Protein AF-A0A4Y9SAF6-F1 (afdb_monomer)

Structure (mmCIF, N/CA/C/O backbone):
data_AF-A0A4Y9SAF6-F1
#
_entry.id   AF-A0A4Y9SAF6-F1
#
loop_
_atom_site.group_PDB
_atom_site.id
_atom_site.type_symbol
_atom_site.label_atom_id
_atom_site.label_alt_id
_atom_site.label_comp_id
_atom_site.label_asym_id
_atom_site.label_entity_id
_atom_site.label_seq_id
_atom_site.pdbx_PDB_ins_code
_atom_site.Cartn_x
_atom_site.Cartn_y
_atom_site.Cartn_z
_atom_site.occupancy
_atom_site.B_iso_or_equiv
_atom_site.auth_seq_id
_atom_site.auth_comp_id
_atom_site.auth_asym_id
_atom_site.auth_atom_id
_atom_site.pdbx_PDB_model_num
ATOM 1 N N . MET A 1 1 ? -34.721 -32.374 12.245 1.00 67.88 1 MET A N 1
ATOM 2 C CA . MET A 1 1 ? -33.688 -31.561 12.934 1.00 67.88 1 MET A CA 1
ATOM 3 C C . MET A 1 1 ? -34.067 -30.090 12.809 1.00 67.88 1 MET A C 1
ATOM 5 O O . MET A 1 1 ? -34.395 -29.660 11.715 1.00 67.88 1 MET A O 1
ATOM 9 N N . ASN A 1 2 ? -34.136 -29.346 13.915 1.00 90.31 2 ASN A N 1
ATOM 10 C CA . ASN A 1 2 ? -34.759 -28.018 13.947 1.00 90.31 2 ASN A CA 1
ATOM 11 C C . ASN A 1 2 ? -33.762 -26.928 13.490 1.00 90.31 2 ASN A C 1
ATOM 13 O O . ASN A 1 2 ? -32.748 -26.706 14.154 1.00 90.31 2 ASN A O 1
ATOM 17 N N . LEU A 1 3 ? -34.036 -26.261 12.363 1.00 91.69 3 LEU A N 1
ATOM 18 C CA . LEU A 1 3 ? -33.138 -25.283 11.719 1.00 91.69 3 LEU A CA 1
ATOM 19 C C . LEU A 1 3 ? -32.739 -24.116 12.645 1.00 91.69 3 LEU A C 1
ATOM 21 O O . LEU A 1 3 ? -31.638 -23.579 12.527 1.00 91.69 3 LEU A O 1
ATOM 25 N N . SER A 1 4 ? -33.589 -23.766 13.615 1.00 91.88 4 SER A N 1
ATOM 26 C CA . SER A 1 4 ? -33.296 -22.746 14.633 1.00 91.88 4 SER A CA 1
ATOM 27 C C . SER A 1 4 ? -32.132 -23.142 15.561 1.00 91.88 4 SER A C 1
ATOM 29 O O . SER A 1 4 ? -31.236 -22.333 15.821 1.00 91.88 4 SER A O 1
ATOM 31 N N . LYS A 1 5 ? -32.077 -24.415 15.987 1.00 89.00 5 LYS A N 1
ATOM 32 C CA . LYS A 1 5 ? -30.983 -24.952 16.820 1.00 89.00 5 LYS A CA 1
ATOM 33 C C . LYS A 1 5 ? -29.654 -24.990 16.061 1.00 89.00 5 LYS A C 1
ATOM 35 O O . LYS A 1 5 ? -28.614 -24.681 16.630 1.00 89.00 5 LYS A O 1
ATOM 40 N N . ALA A 1 6 ? -29.685 -25.319 14.768 1.00 88.31 6 ALA A N 1
ATOM 41 C CA . ALA A 1 6 ? -28.483 -25.321 13.932 1.00 88.31 6 ALA A CA 1
ATOM 42 C C . ALA A 1 6 ? -27.895 -23.905 13.770 1.00 88.31 6 ALA A C 1
ATOM 44 O O . ALA A 1 6 ? -26.687 -23.720 13.904 1.00 88.31 6 ALA A O 1
ATOM 45 N N . ARG A 1 7 ? -28.747 -22.888 13.563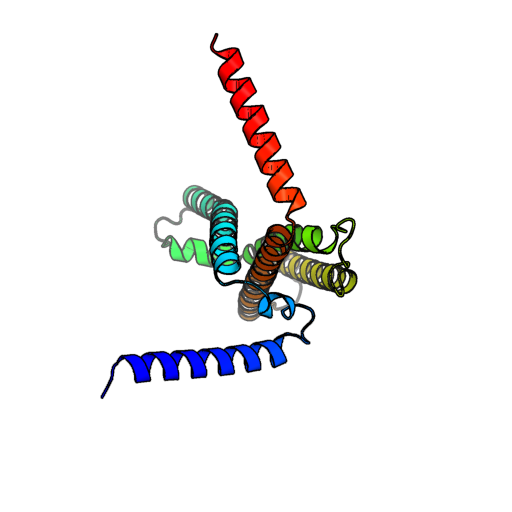 1.00 92.19 7 ARG A N 1
ATOM 46 C CA . ARG A 1 7 ? -28.315 -21.482 13.450 1.00 92.19 7 ARG A CA 1
ATOM 47 C C . ARG A 1 7 ? -27.714 -20.940 14.746 1.00 92.19 7 ARG A C 1
ATOM 49 O O . ARG A 1 7 ? -26.696 -20.257 14.701 1.00 92.19 7 ARG A O 1
ATOM 56 N N . THR A 1 8 ? -28.310 -21.255 15.894 1.00 91.69 8 THR A N 1
ATOM 57 C CA . THR A 1 8 ? -27.790 -20.820 17.204 1.00 91.69 8 THR A CA 1
ATOM 58 C C . THR A 1 8 ? -26.464 -21.494 17.552 1.00 91.69 8 THR A C 1
ATOM 60 O O . THR A 1 8 ? -25.549 -20.809 18.008 1.00 91.69 8 THR A O 1
ATOM 63 N N . LEU A 1 9 ? -26.311 -22.791 17.264 1.00 90.12 9 LEU A N 1
ATOM 64 C CA . LEU A 1 9 ? -25.037 -23.500 17.447 1.00 90.12 9 LEU A CA 1
ATOM 65 C C . LEU A 1 9 ? -23.933 -22.955 16.533 1.00 90.12 9 LEU A C 1
ATOM 67 O O . LEU A 1 9 ? -22.819 -22.712 16.996 1.00 90.12 9 LEU A O 1
ATOM 71 N N . MET A 1 10 ? -24.248 -22.694 15.261 1.00 90.44 10 MET A N 1
ATOM 72 C CA . MET A 1 10 ? -23.296 -22.098 14.321 1.00 90.44 10 MET A CA 1
ATOM 73 C C . MET A 1 10 ? -22.884 -20.685 14.760 1.00 90.44 10 MET A C 1
ATOM 75 O O . MET A 1 10 ? -21.699 -20.359 14.756 1.00 90.44 10 MET A O 1
ATOM 79 N N . ALA A 1 11 ? -23.835 -19.864 15.216 1.00 89.81 11 ALA A N 1
ATOM 80 C CA . ALA A 1 11 ? -23.549 -18.523 15.722 1.00 89.81 11 ALA A CA 1
ATOM 81 C C . ALA A 1 11 ? -22.670 -18.542 16.984 1.00 89.81 11 ALA A C 1
ATOM 83 O O . ALA A 1 11 ? -21.774 -17.711 17.119 1.00 89.81 11 ALA A O 1
ATOM 84 N N . TYR A 1 12 ? -22.893 -19.492 17.896 1.00 91.56 12 TYR A N 1
ATOM 85 C CA . TYR A 1 12 ? -22.067 -19.643 19.094 1.00 91.56 12 TYR A CA 1
ATOM 86 C C . TYR A 1 12 ? -20.634 -20.078 18.755 1.00 91.56 12 TYR A C 1
ATOM 88 O O . TYR A 1 12 ? -19.679 -19.482 19.255 1.00 91.56 12 TYR A O 1
ATOM 96 N N . GLY A 1 13 ? -20.473 -21.059 17.859 1.00 90.19 13 GLY A N 1
ATOM 97 C CA . GLY A 1 13 ? -19.156 -21.501 17.389 1.00 90.19 13 GLY A CA 1
ATOM 98 C C . GLY A 1 13 ? -18.365 -20.371 16.727 1.00 90.19 13 GLY A C 1
ATOM 99 O O . GLY A 1 13 ? -17.204 -20.151 17.067 1.00 90.19 13 GLY A O 1
ATOM 100 N N . LEU A 1 14 ? -19.019 -19.594 15.857 1.00 89.56 14 LEU A N 1
ATOM 101 C CA . LEU A 1 14 ? -18.414 -18.427 15.209 1.00 89.56 14 LEU A CA 1
ATOM 102 C C . LEU A 1 14 ? -17.963 -17.364 16.218 1.00 89.56 14 LEU A C 1
ATOM 104 O O . LEU A 1 14 ? -16.866 -16.827 16.079 1.00 89.56 14 LEU A O 1
ATOM 108 N N . ARG A 1 15 ? -18.765 -17.088 17.255 1.00 88.75 15 ARG A N 1
ATOM 109 C CA . ARG A 1 15 ? -18.385 -16.142 18.320 1.00 88.75 15 ARG A CA 1
ATOM 110 C C . ARG A 1 15 ? -17.161 -16.621 19.092 1.00 88.75 15 ARG A C 1
ATOM 112 O O . ARG A 1 15 ? -16.217 -15.860 19.247 1.00 88.75 15 ARG A O 1
ATOM 119 N N . LYS A 1 16 ? -17.128 -17.896 19.487 1.00 90.44 16 LYS A N 1
ATOM 120 C CA . LYS A 1 16 ? -15.992 -18.462 20.227 1.00 90.44 16 LYS A CA 1
ATOM 121 C C . LYS A 1 16 ? -14.694 -18.425 19.414 1.00 90.44 16 LYS A C 1
ATOM 123 O O . LYS A 1 16 ? -13.647 -18.091 19.959 1.00 90.44 16 LYS A O 1
ATOM 128 N N . ILE A 1 17 ? -14.759 -18.733 18.115 1.00 87.56 17 ILE A N 1
ATOM 129 C CA . ILE A 1 17 ? -13.604 -18.620 17.207 1.00 87.56 17 ILE A CA 1
ATOM 130 C C . ILE A 1 17 ? -13.145 -17.161 17.109 1.00 87.56 17 ILE A C 1
ATOM 132 O O . ILE A 1 17 ? -11.948 -16.894 17.200 1.00 87.56 17 ILE A O 1
ATOM 136 N N . ALA A 1 18 ? -14.083 -16.220 16.972 1.00 85.19 18 ALA A N 1
ATOM 137 C CA . ALA A 1 18 ? -13.765 -14.799 16.928 1.00 85.19 18 ALA A CA 1
ATOM 138 C C . ALA A 1 18 ? -13.087 -14.326 18.223 1.00 85.19 18 ALA A C 1
ATOM 140 O O . ALA A 1 18 ? -12.089 -13.618 18.151 1.00 85.19 18 ALA A O 1
ATOM 141 N N . ASP A 1 19 ? -13.556 -14.753 19.394 1.00 87.62 19 ASP A N 1
ATOM 142 C CA . ASP A 1 19 ? -12.969 -14.355 20.678 1.00 87.62 19 ASP A CA 1
ATOM 143 C C . ASP A 1 19 ? -11.542 -14.895 20.861 1.00 87.62 19 ASP A C 1
ATOM 145 O O . ASP A 1 19 ? -10.655 -14.160 21.300 1.00 87.62 19 ASP A O 1
ATOM 149 N N . VAL A 1 20 ? -11.282 -16.143 20.451 1.00 89.00 20 VAL A N 1
ATOM 150 C CA . VAL A 1 20 ? -9.924 -16.719 20.449 1.00 89.00 20 VAL A CA 1
ATOM 151 C C . VAL A 1 20 ? -9.015 -15.962 19.482 1.00 89.00 20 VAL A C 1
ATOM 153 O O . VAL A 1 20 ? -7.899 -15.593 19.843 1.00 89.00 20 VAL A O 1
ATOM 156 N N . PHE A 1 21 ? -9.498 -15.677 18.272 1.00 86.31 21 PHE A N 1
ATOM 157 C CA . PHE A 1 21 ? -8.748 -14.897 17.292 1.00 86.31 21 PHE A CA 1
ATOM 158 C C . PHE A 1 21 ? -8.415 -13.498 17.826 1.00 86.31 21 PHE A C 1
ATOM 160 O O . PHE A 1 21 ? -7.268 -13.064 17.746 1.00 86.31 21 PHE A O 1
ATOM 167 N N . ARG A 1 22 ? -9.378 -12.817 18.459 1.00 85.50 22 ARG A N 1
ATOM 168 C CA . ARG A 1 22 ? -9.157 -11.515 19.104 1.00 85.50 22 ARG A CA 1
ATOM 169 C C . ARG A 1 22 ? -8.102 -11.590 20.204 1.00 85.50 22 ARG A C 1
ATOM 171 O O . ARG A 1 22 ? -7.262 -10.700 20.275 1.00 85.50 22 ARG A O 1
ATOM 178 N N . ALA A 1 23 ? -8.115 -12.634 21.031 1.00 87.19 23 ALA A N 1
ATOM 179 C CA . ALA A 1 23 ? -7.126 -12.814 22.094 1.00 87.19 23 ALA A CA 1
ATOM 180 C C . ALA A 1 23 ? -5.698 -12.996 21.546 1.00 87.19 23 ALA A C 1
ATOM 182 O O . ALA A 1 23 ? -4.756 -12.453 22.117 1.00 87.19 23 ALA A O 1
ATOM 183 N N . ILE A 1 24 ? -5.545 -13.706 20.423 1.00 86.56 24 ILE A N 1
ATOM 184 C CA . ILE A 1 24 ? -4.246 -13.930 19.765 1.00 86.56 24 ILE A CA 1
ATOM 185 C C . ILE A 1 24 ? -3.755 -12.670 19.041 1.00 86.56 24 ILE A C 1
ATOM 187 O O . ILE A 1 24 ? -2.561 -12.382 19.043 1.00 86.56 24 ILE A O 1
ATOM 191 N N . VAL A 1 25 ? -4.662 -11.915 18.416 1.00 83.12 25 VAL A N 1
ATOM 192 C CA . VAL A 1 25 ? -4.306 -10.767 17.569 1.00 83.12 25 VAL A CA 1
ATOM 193 C C . VAL A 1 25 ? -4.094 -9.484 18.375 1.00 83.12 25 VAL A C 1
ATOM 195 O O . VAL A 1 25 ? -3.226 -8.693 18.015 1.00 83.12 25 VAL A O 1
ATOM 198 N N . ARG A 1 26 ? -4.816 -9.286 19.487 1.00 80.56 26 ARG A N 1
ATOM 199 C CA . ARG A 1 26 ? -4.678 -8.113 20.374 1.00 80.56 26 ARG A CA 1
ATOM 200 C C . ARG A 1 26 ? -3.249 -7.748 20.800 1.00 80.56 26 ARG A C 1
ATOM 202 O O . ARG A 1 26 ? -2.964 -6.553 20.803 1.00 80.56 26 ARG A O 1
ATOM 209 N N . PRO A 1 27 ? -2.351 -8.686 21.156 1.00 81.50 27 PRO A N 1
ATOM 210 C CA . PRO A 1 27 ? -0.983 -8.331 21.537 1.00 81.50 27 PRO A CA 1
ATOM 211 C C . PRO A 1 27 ? -0.119 -7.845 20.364 1.00 81.50 27 PRO A C 1
ATOM 213 O O . PRO A 1 27 ? 0.959 -7.303 20.599 1.00 81.50 27 PRO A O 1
ATOM 216 N N . LEU A 1 28 ? -0.546 -8.027 19.109 1.00 76.69 28 LEU A N 1
ATOM 217 C CA . LEU A 1 28 ? 0.236 -7.594 17.955 1.00 76.69 28 LEU A CA 1
ATOM 218 C C . LEU A 1 28 ? 0.077 -6.080 17.754 1.00 76.69 28 LEU A C 1
ATOM 220 O O . LEU A 1 28 ? -1.030 -5.628 17.465 1.00 76.69 28 LEU A O 1
ATOM 224 N N . PRO A 1 29 ? 1.156 -5.279 17.809 1.00 67.19 29 PRO A N 1
ATOM 225 C CA . PRO A 1 29 ? 1.056 -3.817 17.758 1.00 67.19 29 PRO A CA 1
ATOM 226 C C . PRO A 1 29 ? 0.449 -3.297 16.444 1.00 67.19 29 PRO A C 1
ATOM 228 O O . PRO A 1 29 ? -0.244 -2.287 16.442 1.00 67.19 29 PRO A O 1
ATOM 231 N N . LEU A 1 30 ? 0.660 -4.018 15.339 1.00 68.81 30 LEU A N 1
ATOM 232 C CA . LEU A 1 30 ? 0.176 -3.656 14.001 1.00 68.81 30 LEU A CA 1
ATOM 233 C C . LEU A 1 30 ? -1.279 -4.059 13.731 1.00 68.81 30 LEU A C 1
ATOM 235 O O . LEU A 1 30 ? -1.958 -3.430 12.923 1.00 68.81 30 LEU A O 1
ATOM 239 N N . ILE A 1 31 ? -1.736 -5.152 14.345 1.00 79.69 31 ILE A N 1
ATOM 240 C CA . ILE A 1 31 ? -2.971 -5.846 13.946 1.00 79.69 31 ILE A CA 1
ATOM 241 C C . ILE A 1 31 ? -3.980 -5.915 15.095 1.00 79.69 31 ILE A C 1
ATOM 243 O O . ILE A 1 31 ? -5.159 -6.167 14.867 1.00 79.69 31 ILE A O 1
ATOM 247 N N . GLY A 1 32 ? -3.553 -5.634 16.327 1.00 76.00 32 GLY A N 1
ATOM 248 C CA . GLY A 1 32 ? -4.374 -5.736 17.528 1.00 76.00 32 GLY A CA 1
ATOM 249 C C . GLY A 1 32 ? -5.629 -4.878 17.471 1.00 76.00 32 GLY A C 1
ATOM 250 O O . GLY A 1 32 ? -6.696 -5.349 17.843 1.00 76.00 32 GLY A O 1
ATOM 251 N N . GLY A 1 33 ? -5.543 -3.677 16.892 1.00 75.19 33 GLY A N 1
ATOM 252 C CA . GLY A 1 33 ? -6.709 -2.813 16.691 1.00 75.19 33 GLY A CA 1
ATOM 253 C C . GLY A 1 33 ? -7.729 -3.350 15.678 1.00 75.19 33 GLY A C 1
ATOM 254 O O . GLY A 1 33 ? -8.903 -2.993 15.757 1.00 75.19 33 GLY A O 1
ATOM 255 N N . LEU A 1 34 ? -7.335 -4.240 14.753 1.00 81.94 34 LEU A N 1
ATOM 256 C CA . LEU A 1 34 ? -8.272 -4.835 13.788 1.00 81.94 34 LEU A CA 1
ATOM 257 C C . LEU A 1 34 ? -9.274 -5.772 14.469 1.00 81.94 34 LEU A C 1
ATOM 259 O O . LEU A 1 34 ? -10.399 -5.905 13.998 1.00 81.94 34 LEU A O 1
ATOM 263 N N . ALA A 1 35 ? -8.892 -6.393 15.586 1.00 82.88 35 ALA A N 1
ATOM 264 C CA . ALA A 1 35 ? -9.763 -7.267 16.371 1.00 82.88 35 ALA A CA 1
ATOM 265 C C . ALA A 1 35 ? -11.010 -6.537 16.912 1.00 82.88 35 ALA A C 1
ATOM 267 O O . ALA A 1 35 ? -12.066 -7.158 17.091 1.00 82.88 35 ALA A O 1
ATOM 268 N N . ASP A 1 36 ? -10.884 -5.230 17.150 1.00 82.06 36 ASP A N 1
ATOM 269 C CA . ASP A 1 36 ? -11.932 -4.378 17.712 1.00 82.06 36 ASP A CA 1
ATOM 270 C C . ASP A 1 36 ? -12.776 -3.674 16.627 1.00 82.06 36 ASP A C 1
ATOM 272 O O . ASP A 1 36 ? -13.766 -3.017 16.944 1.00 82.06 36 ASP A O 1
ATOM 276 N N . CYS A 1 37 ? -12.433 -3.836 15.343 1.00 85.00 37 CYS A N 1
ATOM 277 C CA . CYS A 1 37 ? -13.151 -3.216 14.229 1.00 85.00 37 CYS A CA 1
ATOM 278 C C . CYS A 1 37 ? -14.464 -3.948 13.899 1.00 85.00 37 CYS A C 1
ATOM 280 O O . CYS A 1 37 ? -14.574 -5.176 13.980 1.00 85.00 37 CYS A O 1
ATOM 282 N N . SER A 1 38 ? -15.482 -3.190 13.484 1.00 88.69 38 SER A N 1
ATOM 283 C CA . SER A 1 38 ? -16.742 -3.744 12.988 1.00 88.69 38 SER A CA 1
ATOM 284 C C . SER A 1 38 ? -16.599 -4.206 11.538 1.00 88.69 38 SER A C 1
ATOM 286 O O . SER A 1 38 ? -15.885 -3.601 10.741 1.00 88.69 38 SER A O 1
ATOM 288 N N . GLY A 1 39 ? -17.370 -5.219 11.129 1.00 89.00 39 GLY A N 1
ATOM 289 C CA . GLY A 1 39 ? -17.452 -5.620 9.718 1.00 89.00 39 GLY A CA 1
ATOM 290 C C . GLY A 1 39 ? -17.862 -4.468 8.786 1.00 89.00 39 GLY A C 1
ATOM 291 O O . GLY A 1 39 ? -17.437 -4.428 7.634 1.00 89.00 39 GLY A O 1
ATOM 292 N N . LYS A 1 40 ? -18.627 -3.487 9.290 1.00 89.56 40 LYS A N 1
ATOM 293 C CA . LYS A 1 40 ? -18.964 -2.268 8.534 1.00 89.56 40 LYS A CA 1
ATOM 294 C C . LYS A 1 40 ? -17.726 -1.414 8.240 1.00 89.56 40 LYS A C 1
ATOM 296 O O . LYS A 1 40 ? -17.591 -0.940 7.112 1.00 89.56 40 LYS A O 1
ATOM 301 N N . ASP A 1 41 ? -16.815 -1.290 9.206 1.00 88.06 41 ASP A N 1
ATOM 302 C CA . ASP A 1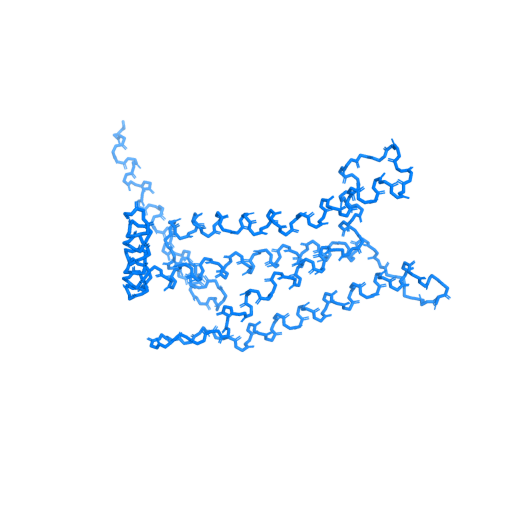 41 ? -15.561 -0.544 9.050 1.00 88.06 41 ASP A CA 1
ATOM 303 C C . ASP A 1 41 ? -14.684 -1.209 7.985 1.00 88.06 41 ASP A C 1
ATOM 305 O O . ASP A 1 41 ? -14.163 -0.531 7.103 1.00 88.06 41 ASP A O 1
ATOM 309 N N . HIS A 1 42 ? -14.608 -2.545 7.988 1.00 91.38 42 HIS A N 1
ATOM 310 C CA . HIS A 1 42 ? -13.876 -3.306 6.972 1.00 91.38 42 HIS A CA 1
ATOM 311 C C . HIS A 1 42 ? -14.443 -3.124 5.563 1.00 91.38 42 HIS A C 1
ATOM 313 O O . HIS A 1 42 ? -13.674 -2.947 4.622 1.00 91.38 42 HIS A O 1
ATOM 319 N N . VAL A 1 43 ? -15.769 -3.153 5.394 1.00 94.19 43 VAL A N 1
ATOM 320 C CA . VAL A 1 43 ? -16.398 -2.961 4.075 1.00 94.19 43 VAL A CA 1
ATOM 321 C C . VAL A 1 43 ? -16.157 -1.545 3.560 1.00 94.19 43 VAL A C 1
ATOM 323 O O . VAL A 1 43 ? -15.850 -1.362 2.383 1.00 94.19 43 VAL A O 1
ATOM 326 N N . GLN A 1 44 ? -16.279 -0.535 4.422 1.00 90.88 44 GLN A N 1
ATOM 327 C CA . GLN A 1 44 ? -16.024 0.847 4.027 1.00 90.88 44 GLN A CA 1
ATOM 328 C C . GLN A 1 44 ? -14.543 1.076 3.705 1.00 90.88 44 GLN A C 1
ATOM 330 O O . GLN A 1 44 ? -14.231 1.689 2.684 1.00 90.88 44 GLN A O 1
ATOM 335 N N . ALA A 1 45 ? -13.643 0.533 4.525 1.00 91.44 45 ALA A N 1
ATOM 336 C CA . ALA A 1 45 ? -12.208 0.571 4.279 1.00 91.44 45 ALA A CA 1
ATOM 337 C C . ALA A 1 45 ? -11.835 -0.141 2.977 1.00 91.44 45 ALA A C 1
ATOM 339 O O . ALA A 1 45 ? -11.021 0.375 2.223 1.00 91.44 45 ALA A O 1
ATOM 340 N N . LEU A 1 46 ? -12.460 -1.282 2.671 1.00 94.19 46 LEU A N 1
ATOM 341 C CA . LEU A 1 46 ? -12.220 -2.012 1.429 1.00 94.19 46 LEU A CA 1
ATOM 342 C C . LEU A 1 46 ? -12.642 -1.200 0.200 1.00 94.19 46 LEU A C 1
ATOM 344 O O . LEU A 1 46 ? -11.914 -1.186 -0.787 1.00 94.19 46 LEU A O 1
ATOM 348 N N . LYS A 1 47 ? -13.777 -0.491 0.261 1.00 94.75 47 LYS A N 1
ATOM 349 C CA . LYS A 1 47 ? -14.211 0.405 -0.824 1.00 94.75 47 LYS A CA 1
ATOM 350 C C . LYS A 1 47 ? -13.194 1.519 -1.057 1.00 94.75 47 LYS A C 1
ATOM 352 O O . LYS A 1 47 ? -12.756 1.712 -2.185 1.00 94.75 47 LYS A O 1
ATOM 357 N N . GLU A 1 48 ? -12.798 2.223 0.002 1.00 92.69 48 GLU A N 1
ATOM 358 C CA . GLU A 1 48 ? -11.811 3.305 -0.093 1.00 92.69 48 GLU A CA 1
ATOM 359 C C . GLU A 1 48 ? -10.453 2.797 -0.582 1.00 92.69 48 GLU A C 1
ATOM 361 O O . GLU A 1 48 ? -9.851 3.386 -1.475 1.00 92.69 48 GLU A O 1
ATOM 366 N N . PHE A 1 49 ? -10.004 1.662 -0.050 1.00 92.56 49 PHE A N 1
ATOM 367 C CA . PHE A 1 49 ? -8.779 0.999 -0.470 1.00 92.56 49 PHE A CA 1
ATOM 368 C C . PHE A 1 49 ? -8.823 0.611 -1.950 1.00 92.56 49 PHE A C 1
ATOM 370 O O . PHE A 1 49 ? -7.851 0.83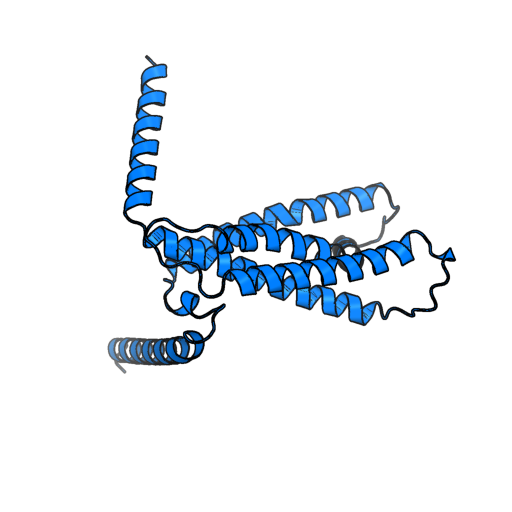8 -2.662 1.00 92.56 49 PHE A O 1
ATOM 377 N N . PHE A 1 50 ? -9.948 0.077 -2.432 1.00 94.12 50 PHE A N 1
ATOM 378 C CA . PHE A 1 50 ? -10.112 -0.291 -3.835 1.00 94.12 50 PHE A CA 1
ATOM 379 C C . PHE A 1 50 ? -10.096 0.932 -4.753 1.00 94.12 50 PHE A C 1
ATOM 381 O O . PHE A 1 50 ? -9.414 0.902 -5.772 1.00 94.12 50 PHE A O 1
ATOM 388 N N . PHE A 1 51 ? -10.776 2.023 -4.389 1.00 92.69 51 PHE A N 1
ATOM 389 C CA . PHE A 1 51 ? -10.708 3.271 -5.156 1.00 92.69 51 PHE A CA 1
ATOM 390 C C . PHE A 1 51 ? -9.295 3.854 -5.175 1.00 92.69 51 PHE A C 1
ATOM 392 O O . PHE A 1 51 ? -8.816 4.249 -6.236 1.00 92.69 51 PHE A O 1
ATOM 399 N N . ALA A 1 52 ? -8.609 3.858 -4.030 1.00 88.94 52 ALA A N 1
ATOM 400 C CA . ALA A 1 52 ? -7.222 4.298 -3.947 1.00 88.94 52 ALA A CA 1
ATOM 401 C C . ALA A 1 52 ? -6.311 3.428 -4.823 1.00 88.94 52 ALA A C 1
ATOM 403 O O . ALA A 1 52 ? -5.508 3.961 -5.580 1.00 88.94 52 ALA A O 1
ATOM 404 N N . LEU A 1 53 ? -6.470 2.103 -4.773 1.00 90.31 53 LEU A N 1
ATOM 405 C CA . LEU A 1 53 ? -5.703 1.167 -5.589 1.00 90.31 53 LEU A CA 1
ATOM 406 C C . LEU A 1 53 ? -5.989 1.355 -7.081 1.00 90.31 53 LEU A C 1
ATOM 408 O O . LEU A 1 53 ? -5.047 1.444 -7.861 1.00 90.31 53 LEU A O 1
ATOM 412 N N . ALA A 1 54 ? -7.258 1.470 -7.477 1.00 90.50 54 ALA A N 1
ATOM 413 C CA . ALA A 1 54 ? -7.653 1.715 -8.860 1.00 90.50 54 ALA A CA 1
ATOM 414 C C . ALA A 1 54 ? -7.031 3.017 -9.383 1.00 90.50 54 ALA A C 1
ATOM 416 O O . ALA A 1 54 ? -6.385 3.014 -10.432 1.00 90.50 54 ALA A O 1
ATOM 417 N N . PHE A 1 55 ? -7.132 4.101 -8.606 1.00 89.81 55 PHE A N 1
ATOM 418 C CA . PHE A 1 55 ? -6.525 5.380 -8.956 1.00 89.81 55 PHE A CA 1
ATOM 419 C C . PHE A 1 55 ? -5.003 5.271 -9.071 1.00 89.81 55 PHE A C 1
ATOM 421 O O . PHE A 1 55 ? -4.447 5.683 -10.086 1.00 89.81 55 PHE A O 1
ATOM 428 N N . SER A 1 56 ? -4.335 4.633 -8.105 1.00 86.19 56 SER A N 1
ATOM 429 C CA . SER A 1 56 ? -2.897 4.365 -8.178 1.00 86.19 56 SER A CA 1
ATOM 430 C C . SER A 1 56 ? -2.535 3.563 -9.432 1.00 86.19 56 SER A C 1
ATOM 432 O O . SER A 1 56 ? -1.609 3.936 -10.140 1.00 86.19 56 SER A O 1
ATOM 434 N N . THR A 1 57 ? -3.289 2.523 -9.797 1.00 88.12 57 THR A N 1
ATOM 435 C CA . THR A 1 57 ? -2.995 1.742 -11.013 1.00 88.12 57 THR A CA 1
ATOM 436 C C . THR A 1 57 ? -3.184 2.521 -12.314 1.00 88.12 57 THR A C 1
ATOM 438 O O . THR A 1 57 ? -2.695 2.081 -13.348 1.00 88.12 57 THR A O 1
ATOM 441 N N . THR A 1 58 ? -3.819 3.696 -12.298 1.00 89.44 58 THR A N 1
ATOM 442 C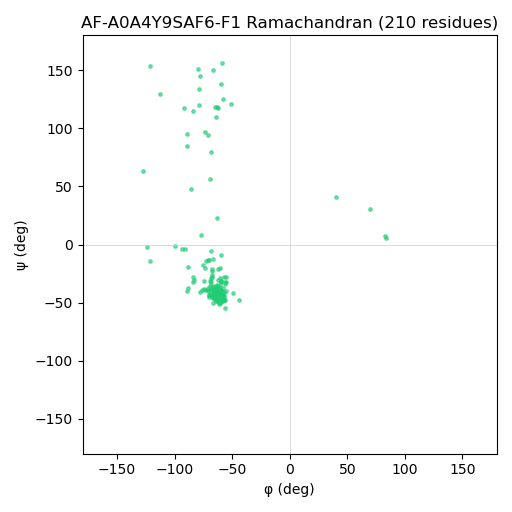 CA . THR A 1 58 ? -3.950 4.551 -13.492 1.00 89.44 58 THR A CA 1
ATOM 443 C C . THR A 1 58 ? -2.594 4.871 -14.104 1.00 89.44 58 THR A C 1
ATOM 445 O O . THR A 1 58 ? -2.452 4.819 -15.322 1.00 89.44 58 THR A O 1
ATOM 448 N N . THR A 1 59 ? -1.569 5.133 -13.289 1.00 83.94 59 THR A N 1
ATOM 449 C CA . THR A 1 59 ? -0.230 5.407 -13.826 1.00 83.94 59 THR A CA 1
ATOM 450 C C . THR A 1 59 ? 0.395 4.166 -14.472 1.00 83.94 59 THR A C 1
ATOM 452 O O . THR A 1 59 ? 1.056 4.318 -15.493 1.00 83.94 59 THR A O 1
ATOM 455 N N . PHE A 1 60 ? 0.098 2.943 -14.001 1.00 83.69 60 PHE A N 1
ATOM 456 C CA . PHE A 1 60 ? 0.464 1.706 -14.716 1.00 83.69 60 PHE A CA 1
ATOM 457 C C . PHE A 1 60 ? -0.197 1.640 -16.093 1.00 83.69 60 PHE A C 1
ATOM 459 O O . PHE A 1 60 ? 0.472 1.359 -17.086 1.00 83.69 60 PHE A O 1
ATOM 466 N N . TRP A 1 61 ? -1.503 1.909 -16.158 1.00 87.44 61 TRP A N 1
ATOM 467 C CA . TRP A 1 61 ? -2.248 1.892 -17.416 1.00 87.44 61 TRP A CA 1
ATOM 468 C C . TRP A 1 61 ? -1.692 2.911 -18.410 1.00 87.44 61 TRP A C 1
ATOM 470 O O . TRP A 1 61 ? -1.476 2.577 -19.572 1.00 87.44 61 TRP A O 1
ATOM 480 N N . VAL A 1 62 ? -1.377 4.120 -17.941 1.00 87.69 62 VAL A N 1
ATOM 481 C CA . VAL A 1 62 ? -0.749 5.164 -18.760 1.00 87.69 62 VAL A CA 1
ATOM 482 C C . VAL A 1 62 ? 0.624 4.716 -19.264 1.00 87.69 62 VAL A C 1
ATOM 484 O O . VAL A 1 62 ? 0.888 4.839 -20.457 1.00 87.69 62 VAL A O 1
ATOM 487 N N . THR A 1 63 ? 1.474 4.134 -18.412 1.00 83.75 63 THR A N 1
ATOM 488 C CA . THR A 1 63 ? 2.779 3.601 -18.836 1.00 83.75 63 THR A CA 1
ATOM 489 C C . THR A 1 63 ? 2.629 2.511 -19.894 1.00 83.75 63 THR A C 1
ATOM 491 O O . THR A 1 63 ? 3.354 2.528 -20.885 1.00 83.75 63 THR A O 1
ATOM 494 N N . VAL A 1 64 ? 1.681 1.584 -19.728 1.00 85.00 64 VAL A N 1
ATOM 495 C CA . VAL A 1 64 ? 1.411 0.526 -20.718 1.00 85.00 64 VAL A CA 1
ATOM 496 C C . VAL A 1 64 ? 0.978 1.126 -22.056 1.00 85.00 64 VAL A C 1
ATOM 498 O O . VAL A 1 64 ? 1.512 0.732 -23.091 1.00 85.00 64 VAL A O 1
ATOM 501 N N . VAL A 1 65 ? 0.079 2.117 -22.047 1.00 86.62 65 VAL A N 1
ATOM 502 C CA . VAL A 1 65 ? -0.351 2.819 -23.267 1.00 86.62 65 VAL A CA 1
ATOM 503 C C . VAL A 1 65 ? 0.829 3.530 -23.932 1.00 86.62 65 VAL A C 1
ATOM 505 O O . VAL A 1 65 ? 1.053 3.343 -25.125 1.00 86.62 65 VAL A O 1
ATOM 508 N N . ILE A 1 66 ? 1.639 4.274 -23.174 1.00 85.75 66 ILE A N 1
ATOM 509 C CA . ILE A 1 66 ? 2.831 4.956 -23.701 1.00 85.75 66 ILE A CA 1
ATOM 510 C C . ILE A 1 66 ? 3.803 3.945 -24.319 1.00 85.75 66 ILE A C 1
ATOM 512 O O . ILE A 1 66 ? 4.255 4.136 -25.444 1.00 85.75 66 ILE A O 1
ATOM 516 N N . MET A 1 67 ? 4.093 2.844 -23.624 1.00 81.00 67 MET A N 1
ATOM 517 C CA . MET A 1 67 ? 4.985 1.794 -24.125 1.00 81.00 67 MET A CA 1
ATOM 518 C C . MET A 1 67 ? 4.434 1.114 -25.379 1.00 81.00 67 MET A C 1
ATOM 520 O O . MET A 1 67 ? 5.217 0.770 -26.258 1.00 81.00 67 MET A O 1
ATOM 524 N N . SER A 1 68 ? 3.113 0.948 -25.484 1.00 82.69 68 SER A N 1
ATOM 525 C CA . SER A 1 68 ? 2.476 0.373 -26.675 1.00 82.69 68 SER A CA 1
ATOM 526 C C . SER A 1 68 ? 2.581 1.269 -27.913 1.00 82.69 68 SER A C 1
ATOM 528 O O . SER A 1 68 ? 2.570 0.756 -29.027 1.00 82.69 68 SER A O 1
ATOM 530 N N . VAL A 1 69 ? 2.700 2.589 -27.723 1.00 85.12 69 VAL A N 1
ATOM 531 C CA . VAL A 1 69 ? 2.861 3.567 -28.811 1.00 85.12 69 VAL A CA 1
ATOM 532 C C . VAL A 1 69 ? 4.335 3.778 -29.160 1.00 85.12 69 VAL A C 1
ATOM 534 O O . VAL A 1 69 ? 4.672 3.916 -30.331 1.00 85.12 69 VAL A O 1
ATOM 537 N N . LEU A 1 70 ? 5.217 3.830 -28.156 1.00 84.06 70 LEU A N 1
ATOM 538 C CA . LEU A 1 70 ? 6.637 4.151 -28.345 1.00 84.06 70 LEU A CA 1
ATOM 539 C C . LEU A 1 70 ? 7.497 2.951 -28.742 1.00 84.06 70 LEU A C 1
ATOM 541 O O . LEU A 1 70 ? 8.542 3.131 -29.363 1.00 84.06 70 LEU A O 1
ATOM 545 N N . ILE A 1 71 ? 7.107 1.743 -28.342 1.00 78.88 71 ILE A N 1
ATOM 546 C CA . ILE A 1 71 ? 7.828 0.519 -28.673 1.00 78.88 71 ILE A CA 1
ATOM 547 C C . ILE A 1 71 ? 6.931 -0.290 -29.599 1.00 78.88 71 ILE A C 1
ATOM 549 O O . ILE A 1 71 ? 5.773 -0.525 -29.268 1.00 78.88 71 ILE A O 1
ATOM 553 N N . ASP A 1 72 ? 7.485 -0.738 -30.727 1.00 67.94 72 ASP A N 1
ATOM 554 C CA . ASP A 1 72 ? 6.810 -1.506 -31.783 1.00 67.94 72 ASP A CA 1
ATOM 555 C C . ASP A 1 72 ? 6.438 -2.936 -31.318 1.00 67.94 72 ASP A C 1
ATOM 557 O O . ASP A 1 72 ? 6.825 -3.967 -31.870 1.00 67.94 72 ASP A O 1
ATOM 561 N N . TYR A 1 73 ? 5.682 -3.025 -30.227 1.00 65.56 73 TYR A N 1
ATOM 562 C CA . TYR A 1 73 ? 5.175 -4.245 -29.619 1.00 65.56 73 TYR A CA 1
ATOM 563 C C . TYR A 1 73 ? 3.863 -4.678 -30.281 1.00 65.56 73 TYR A C 1
ATOM 565 O O . TYR A 1 73 ? 2.911 -5.052 -29.599 1.00 65.56 73 TYR A O 1
ATOM 573 N N . GLN A 1 74 ? 3.805 -4.710 -31.614 1.00 62.38 74 GLN A N 1
ATOM 574 C CA . GLN A 1 74 ? 2.589 -5.102 -32.344 1.00 62.38 74 GLN A CA 1
ATOM 575 C C . GLN A 1 74 ? 2.085 -6.528 -32.027 1.00 62.38 74 GLN A C 1
ATOM 577 O O . GLN A 1 74 ? 0.994 -6.903 -32.447 1.00 62.38 74 GLN A O 1
ATOM 582 N N . LYS A 1 75 ? 2.857 -7.340 -31.286 1.00 76.00 75 LYS A N 1
ATOM 583 C CA . LYS A 1 75 ? 2.509 -8.724 -30.919 1.00 76.00 75 LYS A CA 1
ATOM 584 C C . LYS A 1 75 ? 2.509 -9.031 -29.418 1.00 76.00 75 LYS A C 1
ATOM 586 O O . LYS A 1 75 ? 2.225 -10.171 -29.061 1.00 76.00 75 LYS A O 1
ATOM 591 N N . ALA A 1 76 ? 2.858 -8.090 -28.538 1.00 80.69 76 ALA A N 1
ATOM 592 C CA . ALA A 1 76 ? 2.841 -8.385 -27.102 1.00 80.69 76 ALA A CA 1
ATOM 593 C C . ALA A 1 76 ? 1.408 -8.310 -26.570 1.00 80.69 76 ALA A C 1
ATOM 595 O O . ALA A 1 76 ? 0.687 -7.356 -26.862 1.00 80.69 76 ALA A O 1
ATOM 596 N N . SER A 1 77 ? 0.996 -9.298 -25.772 1.00 88.12 77 SER A N 1
ATOM 597 C CA . SER A 1 77 ? -0.293 -9.206 -25.094 1.00 88.12 77 SER A CA 1
ATOM 598 C C . SER A 1 77 ? -0.254 -8.073 -24.063 1.00 88.12 77 SER A C 1
ATOM 600 O O . SER A 1 77 ? 0.791 -7.771 -23.483 1.00 88.12 77 SER A O 1
ATOM 602 N N . LEU A 1 78 ? -1.400 -7.445 -23.798 1.00 83.75 78 LEU A N 1
ATOM 603 C CA . LEU A 1 78 ? -1.513 -6.396 -22.778 1.00 83.75 78 LEU A CA 1
ATOM 604 C C . LEU A 1 78 ? -1.044 -6.903 -21.398 1.00 83.75 78 LEU A C 1
ATOM 606 O O . LEU A 1 78 ? -0.408 -6.169 -20.643 1.00 83.75 78 LEU A O 1
ATOM 610 N N . LEU A 1 79 ? -1.280 -8.184 -21.102 1.00 84.75 79 LEU A N 1
ATOM 611 C CA . LEU A 1 79 ? -0.809 -8.842 -19.884 1.00 84.75 79 LEU A CA 1
ATOM 612 C C . LEU A 1 79 ? 0.727 -8.896 -19.837 1.00 84.75 79 LEU A C 1
ATOM 614 O O . LEU A 1 79 ? 1.310 -8.560 -18.807 1.00 84.75 79 LEU A O 1
ATOM 618 N N . ASP A 1 80 ? 1.390 -9.229 -20.947 1.00 85.31 80 ASP A N 1
ATOM 619 C CA . ASP A 1 80 ? 2.858 -9.225 -21.023 1.00 85.31 80 ASP A CA 1
ATOM 620 C C . ASP A 1 80 ? 3.437 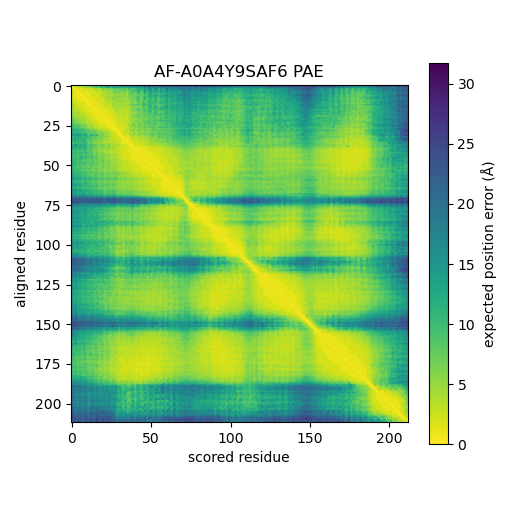-7.828 -20.805 1.00 85.31 80 ASP A C 1
ATOM 622 O O . ASP A 1 80 ? 4.478 -7.686 -20.163 1.00 85.31 80 ASP A O 1
ATOM 626 N N . MET A 1 81 ? 2.764 -6.790 -21.312 1.00 83.94 81 MET A N 1
ATOM 627 C CA . MET A 1 81 ? 3.164 -5.404 -21.069 1.00 83.94 81 MET A CA 1
ATOM 628 C C . MET A 1 81 ? 3.059 -5.066 -19.582 1.00 83.94 81 MET A C 1
ATOM 630 O O . MET A 1 81 ? 4.043 -4.612 -19.008 1.00 83.94 81 MET A O 1
ATOM 634 N N . ILE A 1 82 ? 1.933 -5.378 -18.929 1.00 83.31 82 ILE A N 1
ATOM 635 C CA . ILE A 1 82 ? 1.771 -5.186 -17.477 1.00 83.31 82 ILE A CA 1
ATOM 636 C C . ILE A 1 82 ? 2.856 -5.944 -16.704 1.00 83.31 82 ILE A C 1
ATOM 638 O O . ILE A 1 82 ? 3.504 -5.375 -15.827 1.00 83.31 82 ILE A O 1
ATOM 642 N N . LEU A 1 83 ? 3.096 -7.217 -17.028 1.00 84.19 83 LEU A N 1
ATOM 643 C CA . LEU A 1 83 ? 4.106 -8.024 -16.344 1.00 84.19 83 LEU A CA 1
ATOM 644 C C . LEU A 1 83 ? 5.522 -7.482 -16.541 1.00 84.19 83 LEU A C 1
ATOM 646 O O . LEU A 1 83 ? 6.319 -7.521 -15.599 1.00 84.19 83 LEU A O 1
ATOM 650 N N . LYS A 1 84 ? 5.846 -6.960 -17.728 1.00 83.62 84 LYS A N 1
ATOM 651 C CA . LYS A 1 84 ? 7.129 -6.293 -17.990 1.00 83.62 84 LYS A CA 1
ATOM 652 C C . LYS A 1 84 ? 7.269 -5.021 -17.170 1.00 83.62 84 LYS A C 1
ATOM 654 O O . LYS A 1 84 ? 8.285 -4.844 -16.507 1.00 83.62 84 LYS A O 1
ATOM 659 N N . THR A 1 85 ? 6.239 -4.189 -17.150 1.00 83.75 85 THR A N 1
ATOM 660 C CA . THR A 1 85 ? 6.176 -2.958 -16.358 1.00 83.75 85 THR A CA 1
ATOM 661 C C . THR A 1 85 ? 6.375 -3.247 -14.864 1.00 83.75 85 THR A C 1
ATOM 663 O O . THR A 1 85 ? 7.208 -2.631 -14.201 1.00 83.75 85 THR A O 1
ATOM 666 N N . VAL A 1 86 ? 5.724 -4.289 -14.344 1.00 83.69 86 VAL A N 1
ATOM 667 C CA . VAL A 1 86 ? 5.931 -4.771 -12.970 1.00 83.69 86 VAL A CA 1
ATOM 668 C C . VAL A 1 86 ? 7.355 -5.296 -12.748 1.00 83.69 86 VAL A C 1
ATOM 670 O O . VAL A 1 86 ? 7.969 -5.000 -11.722 1.00 83.69 86 VAL A O 1
ATOM 673 N N . SER A 1 87 ? 7.904 -6.038 -13.714 1.00 82.25 87 SER A N 1
ATOM 674 C CA . SER A 1 87 ? 9.270 -6.581 -13.651 1.00 82.25 87 SER A CA 1
ATOM 675 C C . SER A 1 87 ? 10.354 -5.501 -13.715 1.00 82.25 87 SER A C 1
ATOM 677 O O . SER A 1 87 ? 11.457 -5.734 -13.229 1.00 82.25 87 SER A O 1
ATOM 679 N N . ASN A 1 88 ? 10.041 -4.313 -14.238 1.00 84.25 88 ASN A N 1
ATOM 680 C CA . ASN A 1 88 ? 10.945 -3.160 -14.293 1.00 84.25 88 ASN A CA 1
ATOM 681 C C . ASN A 1 88 ? 11.082 -2.419 -12.948 1.00 84.25 88 ASN A C 1
ATOM 683 O O . ASN A 1 88 ? 11.681 -1.346 -12.890 1.00 84.25 88 ASN A O 1
ATOM 687 N N . GLY A 1 89 ? 10.533 -2.971 -11.862 1.00 84.62 89 GLY A N 1
ATOM 688 C CA . GLY A 1 89 ? 10.657 -2.405 -10.519 1.00 84.62 89 GLY A CA 1
ATOM 689 C C . GLY A 1 89 ? 9.646 -1.304 -10.208 1.00 84.62 89 GLY A C 1
ATOM 690 O O . GLY A 1 89 ? 9.689 -0.740 -9.118 1.00 84.62 89 GLY A O 1
ATOM 691 N N . GLU A 1 90 ? 8.693 -1.024 -11.100 1.00 88.00 90 GLU A N 1
ATOM 692 C CA . GLU A 1 90 ? 7.639 -0.032 -10.847 1.00 88.00 90 GLU A CA 1
ATOM 693 C C . GLU A 1 90 ? 6.804 -0.402 -9.616 1.00 88.00 90 GLU A C 1
ATOM 695 O O . GLU A 1 90 ? 6.428 0.465 -8.829 1.00 88.00 90 GLU A O 1
ATOM 700 N N . LEU A 1 91 ? 6.624 -1.703 -9.365 1.00 89.56 91 LEU A N 1
ATOM 701 C CA . LEU A 1 91 ? 5.944 -2.214 -8.175 1.00 89.56 91 LEU A CA 1
ATOM 702 C C . LEU A 1 91 ? 6.586 -1.722 -6.861 1.00 89.56 91 LEU A C 1
ATOM 704 O O . LEU A 1 91 ? 5.878 -1.501 -5.879 1.00 89.56 91 LEU A O 1
ATOM 708 N N . LEU A 1 92 ? 7.906 -1.499 -6.838 1.00 90.38 92 LEU A N 1
ATOM 709 C CA . LEU A 1 92 ? 8.621 -0.971 -5.670 1.00 90.38 92 LEU A CA 1
ATOM 710 C C . LEU A 1 92 ? 8.270 0.498 -5.423 1.00 90.38 92 LEU A C 1
ATOM 712 O O . LEU A 1 92 ? 7.954 0.861 -4.292 1.00 90.38 92 LEU A O 1
ATOM 716 N N . ILE A 1 93 ? 8.247 1.323 -6.475 1.00 88.50 93 ILE A N 1
ATOM 717 C CA . ILE A 1 93 ? 7.833 2.733 -6.374 1.00 88.50 93 ILE A CA 1
ATOM 718 C C . ILE A 1 93 ? 6.402 2.818 -5.845 1.00 88.50 93 ILE A C 1
ATOM 720 O O . ILE A 1 93 ? 6.109 3.585 -4.926 1.00 88.50 93 ILE A O 1
ATOM 724 N N . PHE A 1 94 ? 5.515 1.980 -6.380 1.00 88.12 94 PHE A N 1
ATOM 725 C CA . PHE A 1 94 ? 4.137 1.905 -5.913 1.00 88.12 94 PHE A CA 1
ATOM 726 C C . PHE A 1 94 ? 4.036 1.535 -4.445 1.00 88.12 94 PHE A C 1
ATOM 728 O O . PHE A 1 94 ? 3.301 2.176 -3.694 1.00 88.12 94 PHE A O 1
ATOM 735 N N . SER A 1 95 ? 4.808 0.542 -4.022 1.00 91.50 95 SER A N 1
ATOM 736 C CA . SER A 1 95 ? 4.845 0.117 -2.629 1.00 91.50 95 SER A CA 1
ATOM 737 C C . SER A 1 95 ? 5.226 1.272 -1.693 1.00 91.50 95 SER A C 1
ATOM 739 O O . SER A 1 95 ? 4.594 1.456 -0.655 1.00 91.50 95 SER A O 1
ATOM 741 N N . VAL A 1 96 ? 6.193 2.109 -2.090 1.00 91.19 96 VAL A N 1
ATOM 742 C CA . VAL A 1 96 ? 6.585 3.313 -1.336 1.00 91.19 96 VAL A CA 1
ATOM 743 C C . VAL A 1 96 ? 5.490 4.382 -1.351 1.00 91.19 96 VAL A C 1
ATOM 745 O O . VAL A 1 96 ? 5.237 5.007 -0.324 1.00 91.19 96 VAL A O 1
ATOM 748 N N . SER A 1 97 ? 4.779 4.567 -2.466 1.00 89.94 97 SER A N 1
ATOM 749 C CA . SER A 1 97 ? 3.674 5.539 -2.538 1.00 89.94 97 SER A CA 1
ATOM 750 C C . SER A 1 97 ? 2.549 5.241 -1.535 1.00 89.94 97 SER A C 1
ATOM 752 O O . SER A 1 97 ? 1.949 6.160 -0.975 1.00 89.94 97 SER A O 1
ATOM 754 N N . PHE A 1 98 ? 2.317 3.960 -1.223 1.00 89.25 98 PHE A N 1
ATOM 755 C CA . PHE A 1 98 ? 1.357 3.544 -0.200 1.00 89.25 98 PHE A CA 1
ATOM 756 C C . PHE A 1 98 ? 1.838 3.799 1.233 1.00 89.25 98 PHE A C 1
ATOM 758 O O . PHE A 1 98 ? 1.000 3.896 2.131 1.00 89.25 98 PHE A O 1
ATOM 765 N N . ALA A 1 99 ? 3.146 3.963 1.459 1.00 87.50 99 ALA A N 1
ATOM 766 C CA . ALA A 1 99 ? 3.707 4.260 2.775 1.00 87.50 99 ALA A CA 1
ATOM 767 C C . ALA A 1 99 ? 3.342 5.669 3.268 1.00 87.50 99 ALA A C 1
ATOM 769 O O . ALA A 1 99 ? 3.124 5.852 4.463 1.00 87.50 99 ALA A O 1
ATOM 770 N N . GLY A 1 100 ? 3.222 6.654 2.370 1.00 86.88 100 GLY A N 1
ATOM 771 C CA . GLY A 1 100 ? 2.954 8.053 2.732 1.00 86.88 100 GLY A CA 1
ATOM 772 C C . GLY A 1 100 ? 1.676 8.238 3.564 1.00 86.88 100 GLY A C 1
ATOM 773 O O . GLY A 1 100 ? 1.738 8.752 4.681 1.00 86.88 100 GLY A O 1
ATOM 774 N N . PRO A 1 101 ? 0.512 7.763 3.092 1.00 84.31 101 PRO A N 1
ATOM 775 C CA . PRO A 1 101 ? -0.717 7.809 3.877 1.00 84.31 101 PRO A CA 1
ATOM 776 C C . PRO A 1 101 ? -0.657 7.046 5.211 1.00 84.31 101 PRO A C 1
ATOM 778 O O . PRO A 1 101 ? -1.322 7.444 6.165 1.00 84.31 101 PRO A O 1
ATOM 781 N N . ILE A 1 102 ? 0.125 5.961 5.296 1.00 85.44 102 ILE A N 1
ATOM 782 C CA . ILE A 1 102 ? 0.322 5.200 6.544 1.00 85.44 102 ILE A CA 1
ATOM 783 C C . ILE A 1 102 ? 1.148 6.033 7.529 1.00 85.44 102 ILE A C 1
ATOM 785 O O . ILE A 1 102 ? 0.798 6.125 8.702 1.00 85.44 102 ILE A O 1
ATOM 789 N N . LEU A 1 103 ? 2.202 6.689 7.041 1.00 86.75 103 LEU A N 1
ATOM 790 C CA . LEU A 1 103 ? 3.038 7.586 7.829 1.00 86.75 103 LEU A CA 1
ATOM 791 C C . LEU A 1 103 ? 2.217 8.751 8.392 1.00 86.75 103 LEU A C 1
ATOM 793 O O . LEU A 1 103 ? 2.279 9.020 9.589 1.00 86.75 103 LEU A O 1
ATOM 797 N N . LEU A 1 104 ? 1.387 9.386 7.559 1.00 85.62 104 LEU A N 1
ATOM 798 C CA . LEU A 1 104 ? 0.477 10.444 8.008 1.00 85.62 104 LEU A CA 1
ATOM 799 C C . LEU A 1 104 ? -0.496 9.939 9.078 1.00 85.62 104 LEU A C 1
ATOM 801 O O . LEU A 1 104 ? -0.701 10.615 10.082 1.00 85.62 104 LEU A O 1
ATOM 805 N N . ALA A 1 105 ? -1.057 8.740 8.900 1.00 81.12 105 ALA A N 1
ATOM 806 C CA . ALA A 1 105 ? -1.938 8.133 9.893 1.00 81.12 105 ALA A CA 1
ATOM 807 C C . ALA A 1 105 ? -1.231 7.891 11.236 1.00 81.12 105 ALA A C 1
ATOM 809 O O . ALA A 1 105 ? -1.841 8.089 12.284 1.00 81.12 105 ALA A O 1
ATOM 810 N N . ALA A 1 106 ? 0.036 7.470 11.199 1.00 81.94 106 ALA A N 1
ATOM 811 C CA . ALA A 1 106 ? 0.837 7.195 12.388 1.00 81.94 106 ALA A CA 1
ATOM 812 C C . ALA A 1 106 ? 1.302 8.472 13.109 1.00 81.94 106 ALA A C 1
ATOM 814 O O . ALA A 1 106 ? 1.456 8.450 14.326 1.00 81.94 106 ALA A O 1
ATOM 815 N N . M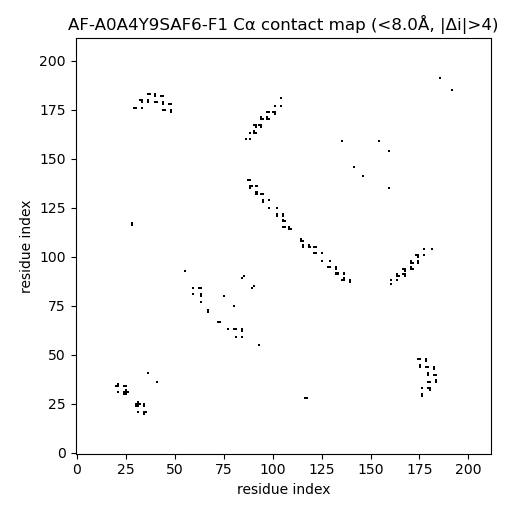ET A 1 107 ? 1.531 9.568 12.376 1.00 83.88 107 MET A N 1
ATOM 816 C CA . MET A 1 107 ? 2.033 10.837 12.924 1.00 83.88 107 MET A CA 1
ATOM 817 C C . MET A 1 107 ? 0.940 11.786 13.426 1.00 83.88 107 MET A C 1
ATOM 819 O O . MET A 1 107 ? 1.236 12.717 14.171 1.00 83.88 107 MET A O 1
ATOM 823 N N . GLN A 1 108 ? -0.307 11.611 12.992 1.00 82.31 108 GLN A N 1
ATOM 824 C CA . GLN A 1 108 ? -1.400 12.484 13.409 1.00 82.31 108 GLN A CA 1
ATOM 825 C C . GLN A 1 108 ? -1.806 12.204 14.861 1.00 82.31 108 GLN A C 1
ATOM 827 O O . GLN A 1 108 ? -2.635 11.333 15.134 1.00 82.31 108 GLN A O 1
ATOM 832 N N . ASP A 1 109 ? -1.266 13.002 15.785 1.00 67.56 109 ASP A N 1
ATOM 833 C CA . ASP A 1 109 ? -1.739 13.056 17.167 1.00 67.56 109 ASP A CA 1
ATOM 834 C C . ASP A 1 109 ? -3.170 13.601 17.209 1.00 67.56 109 ASP A C 1
ATOM 836 O O . ASP A 1 109 ? -3.461 14.733 16.810 1.00 67.56 109 ASP A O 1
ATOM 840 N N . ARG A 1 110 ? -4.099 12.780 17.703 1.00 66.94 110 ARG A N 1
ATOM 841 C CA . ARG A 1 110 ? -5.499 13.178 17.864 1.00 66.94 110 ARG A CA 1
ATOM 842 C C . ARG A 1 110 ? -5.700 13.744 19.262 1.00 66.94 110 ARG A C 1
ATOM 844 O O . ARG A 1 110 ? -5.552 13.032 20.253 1.00 66.94 110 ARG A O 1
ATOM 851 N N . LYS A 1 111 ? -6.078 15.024 19.337 1.00 64.94 111 LYS A N 1
ATOM 852 C CA . LYS A 1 111 ? -6.407 15.701 20.601 1.00 64.94 111 LYS A CA 1
ATOM 853 C C . LYS A 1 111 ? -7.420 14.865 21.395 1.00 64.94 111 LYS A C 1
ATOM 855 O O . LYS A 1 111 ? -8.511 14.590 20.906 1.00 64.94 111 LYS A O 1
ATOM 860 N N . GLY A 1 112 ? -7.048 14.462 22.610 1.00 65.06 112 GLY A N 1
ATOM 861 C CA . GLY A 1 112 ? -7.923 13.718 23.523 1.00 65.06 112 GLY A CA 1
ATOM 862 C C . GLY A 1 112 ? -8.007 12.203 23.297 1.00 65.06 112 GLY A C 1
ATOM 863 O O . GLY A 1 112 ? -8.822 11.556 23.949 1.00 65.06 112 GLY A O 1
ATOM 864 N N . LYS A 1 113 ? -7.190 11.615 22.413 1.00 67.12 113 LYS A N 1
ATOM 865 C CA . LYS A 1 113 ? -7.088 10.154 22.237 1.00 67.12 113 LYS A CA 1
ATOM 866 C C . LYS A 1 113 ? -5.653 9.691 22.483 1.00 67.12 113 LYS A C 1
ATOM 868 O O . LYS A 1 113 ? -4.712 10.462 22.321 1.00 67.12 113 LYS A O 1
ATOM 873 N N . SER A 1 114 ? -5.488 8.434 22.897 1.00 63.25 114 SER A N 1
ATOM 874 C CA . SER A 1 114 ? -4.158 7.845 23.066 1.00 63.25 114 SER A CA 1
ATOM 875 C C . SER A 1 114 ? -3.406 7.861 21.728 1.00 63.25 114 SER A C 1
ATOM 877 O O . SER A 1 114 ? -4.023 7.538 20.705 1.00 63.25 114 SER A O 1
ATOM 879 N N . PRO A 1 115 ? -2.106 8.202 21.717 1.00 68.00 115 PRO A N 1
ATOM 880 C CA . PRO A 1 115 ? -1.297 8.159 20.505 1.00 68.00 115 PRO A CA 1
ATOM 881 C C . PRO A 1 115 ? -1.281 6.745 19.919 1.00 68.00 115 PRO A C 1
ATOM 883 O O . PRO A 1 115 ? -1.504 5.756 20.626 1.00 68.00 115 PRO A O 1
ATOM 886 N N . PHE A 1 116 ? -1.013 6.646 18.617 1.00 68.00 116 PHE A N 1
ATOM 887 C CA . PHE A 1 116 ? -0.923 5.356 17.943 1.00 68.00 116 PHE A CA 1
ATOM 888 C C . PHE A 1 116 ? 0.164 4.488 18.610 1.00 68.00 116 PHE A C 1
ATOM 890 O O . PHE A 1 116 ? 1.308 4.944 18.748 1.00 68.00 116 PHE A O 1
ATOM 897 N N . PRO A 1 117 ? -0.155 3.260 19.062 1.00 67.06 117 PRO A N 1
ATOM 898 C CA . PRO A 1 117 ? 0.787 2.445 19.818 1.00 67.06 117 PRO A CA 1
ATOM 899 C C . PRO A 1 117 ? 2.019 2.126 18.964 1.00 67.06 117 PRO A C 1
ATOM 901 O O . PRO A 1 117 ? 1.936 1.495 17.913 1.00 67.06 117 PRO A O 1
ATOM 904 N N . GLY A 1 118 ? 3.186 2.595 19.414 1.00 72.38 118 GLY A N 1
ATOM 905 C CA . GLY A 1 118 ? 4.441 2.410 18.688 1.00 72.38 118 GLY A CA 1
ATOM 906 C C . GLY A 1 118 ? 4.542 3.215 17.388 1.00 72.38 118 GLY A C 1
ATOM 907 O O . GLY A 1 118 ? 5.218 2.758 16.469 1.00 72.38 118 GLY A O 1
ATOM 908 N N . ALA A 1 119 ? 3.905 4.389 17.282 1.00 78.44 119 ALA A N 1
ATOM 909 C CA . ALA A 1 119 ? 3.984 5.275 16.110 1.00 78.44 119 ALA A CA 1
ATOM 910 C C . ALA A 1 119 ? 5.413 5.447 15.567 1.00 78.44 119 ALA A C 1
ATOM 912 O O . ALA A 1 119 ? 5.652 5.250 14.377 1.00 78.44 119 ALA A O 1
ATOM 913 N N . ILE A 1 120 ? 6.381 5.715 16.451 1.00 83.25 120 ILE A N 1
ATOM 914 C CA . ILE A 1 120 ? 7.793 5.900 16.082 1.00 83.25 120 ILE A CA 1
ATOM 915 C C . ILE A 1 120 ? 8.391 4.652 15.411 1.00 83.25 120 ILE A C 1
ATOM 917 O O . ILE A 1 120 ? 9.119 4.763 14.428 1.00 83.25 120 ILE A O 1
ATOM 921 N N . TRP A 1 121 ? 8.030 3.456 15.887 1.00 81.00 121 TRP A N 1
ATOM 922 C CA . TRP A 1 121 ? 8.484 2.191 15.311 1.00 81.00 121 TRP A CA 1
ATOM 923 C C . TRP A 1 121 ? 7.872 1.948 13.934 1.00 81.00 121 TRP A C 1
ATOM 925 O O . TRP A 1 121 ? 8.555 1.436 13.052 1.00 81.00 121 TRP A O 1
ATOM 935 N N . HIS A 1 122 ? 6.621 2.362 13.722 1.00 79.06 122 HIS A N 1
ATOM 936 C CA . HIS A 1 122 ? 5.979 2.286 12.411 1.00 79.06 122 HIS A CA 1
ATOM 937 C C . HIS A 1 122 ? 6.631 3.247 11.420 1.00 79.06 122 HIS A C 1
ATOM 939 O O . HIS A 1 122 ? 6.925 2.849 10.297 1.00 79.06 122 HIS A O 1
ATOM 945 N N . VAL A 1 123 ? 6.923 4.480 11.846 1.00 86.44 123 VAL A N 1
ATOM 946 C CA . VAL A 1 123 ? 7.666 5.453 11.033 1.00 86.44 123 VAL A CA 1
ATOM 947 C C . VAL A 1 123 ? 9.033 4.894 10.643 1.00 86.44 123 VAL A C 1
ATOM 949 O O . VAL A 1 123 ? 9.383 4.906 9.465 1.00 86.44 123 VAL A O 1
ATOM 952 N N . TYR A 1 124 ? 9.779 4.348 11.606 1.00 87.88 124 TYR A N 1
ATOM 953 C CA . TYR A 1 124 ? 11.090 3.760 11.345 1.00 87.88 124 TYR A CA 1
ATOM 954 C C . TYR A 1 124 ? 11.007 2.557 10.395 1.00 87.88 124 TYR A C 1
ATOM 956 O O . TYR A 1 124 ? 11.772 2.475 9.437 1.00 87.88 124 TYR A O 1
ATOM 964 N N . ALA A 1 125 ? 10.042 1.657 10.599 1.00 85.75 125 ALA A N 1
ATOM 965 C CA . ALA A 1 125 ? 9.827 0.510 9.720 1.00 85.75 125 ALA A CA 1
ATOM 966 C C . ALA A 1 125 ? 9.481 0.937 8.284 1.00 85.75 125 ALA A C 1
ATOM 968 O O . ALA A 1 125 ? 10.048 0.396 7.336 1.00 85.75 125 ALA A O 1
ATOM 969 N N . LEU A 1 126 ? 8.603 1.933 8.113 1.00 88.00 126 LEU A N 1
ATOM 970 C CA . LEU A 1 126 ? 8.261 2.491 6.800 1.00 88.00 126 LEU A CA 1
ATOM 971 C C . LEU A 1 126 ? 9.458 3.182 6.140 1.00 88.00 126 LEU A C 1
ATOM 973 O O . LEU A 1 126 ? 9.620 3.090 4.925 1.00 88.00 126 LEU A O 1
ATOM 977 N N . TRP A 1 127 ? 10.308 3.845 6.923 1.00 89.56 127 TRP A N 1
ATOM 978 C CA . TRP A 1 127 ? 11.528 4.465 6.416 1.00 89.56 127 TRP A CA 1
ATOM 979 C C . TRP A 1 127 ? 12.529 3.420 5.916 1.00 89.56 127 TRP A C 1
ATOM 981 O O . TRP A 1 127 ? 12.966 3.505 4.770 1.00 89.56 127 TRP A O 1
ATOM 991 N N . VAL A 1 128 ? 12.831 2.389 6.717 1.00 89.94 128 VAL A N 1
ATOM 992 C CA . VAL A 1 128 ? 13.705 1.273 6.302 1.00 89.94 128 VAL A CA 1
ATOM 993 C C . VAL A 1 128 ? 13.153 0.606 5.045 1.00 89.94 128 VAL A C 1
ATOM 995 O O . VAL A 1 128 ? 13.884 0.372 4.086 1.00 89.94 128 VAL A O 1
ATOM 998 N N . PHE A 1 129 ? 11.846 0.355 5.022 1.00 89.81 129 PHE A N 1
ATOM 999 C CA . PHE A 1 129 ? 11.145 -0.186 3.866 1.00 89.81 129 PHE A CA 1
ATOM 1000 C C . PHE A 1 129 ? 11.332 0.674 2.607 1.00 89.81 129 PHE A C 1
ATOM 1002 O O . PHE A 1 129 ? 11.676 0.147 1.547 1.00 89.81 129 PHE A O 1
ATOM 1009 N N . ALA A 1 130 ? 11.157 1.994 2.718 1.00 90.06 130 ALA A N 1
ATOM 1010 C CA . ALA A 1 130 ? 11.321 2.920 1.603 1.00 90.06 130 ALA A CA 1
ATOM 1011 C C . ALA A 1 130 ? 12.771 2.977 1.103 1.00 90.06 130 ALA A C 1
ATOM 1013 O O . ALA A 1 130 ? 12.996 2.984 -0.107 1.00 90.06 130 ALA A O 1
ATOM 1014 N N . VAL A 1 131 ? 13.751 2.953 2.013 1.00 92.88 131 VAL A N 1
ATOM 1015 C CA . VAL A 1 131 ? 15.180 2.907 1.668 1.00 92.88 131 VAL A CA 1
ATOM 1016 C C . VAL A 1 131 ? 15.513 1.622 0.913 1.00 92.88 131 VAL A C 1
ATOM 1018 O O . VAL A 1 131 ? 16.124 1.686 -0.151 1.00 92.88 131 VAL A O 1
ATOM 1021 N N . VAL A 1 132 ? 15.074 0.461 1.408 1.00 91.44 132 VAL A N 1
ATOM 1022 C CA . VAL A 1 132 ? 15.304 -0.830 0.738 1.00 91.44 132 VAL A CA 1
ATOM 1023 C C . VAL A 1 132 ? 14.679 -0.835 -0.658 1.00 91.44 132 VAL A C 1
ATOM 1025 O O . VAL A 1 132 ? 15.346 -1.201 -1.627 1.00 91.44 132 VAL A O 1
ATOM 1028 N N . ALA A 1 133 ? 13.432 -0.376 -0.789 1.00 91.06 133 ALA A N 1
ATOM 1029 C CA . ALA A 1 133 ? 12.757 -0.280 -2.080 1.00 91.06 133 ALA A CA 1
ATOM 1030 C C . ALA A 1 133 ? 13.492 0.663 -3.050 1.00 91.06 133 ALA A C 1
ATOM 1032 O O . ALA A 1 133 ? 13.679 0.311 -4.215 1.00 91.06 133 ALA A O 1
ATOM 1033 N N . ALA A 1 134 ? 13.957 1.822 -2.572 1.00 90.69 134 ALA A N 1
ATOM 1034 C CA . ALA A 1 134 ? 14.700 2.791 -3.373 1.00 90.69 134 ALA A CA 1
ATOM 1035 C C . ALA A 1 134 ? 16.062 2.252 -3.837 1.00 90.69 134 ALA A C 1
ATOM 1037 O O . ALA A 1 134 ? 16.423 2.441 -4.997 1.00 90.69 134 ALA A O 1
ATOM 1038 N N . VAL A 1 135 ? 16.795 1.543 -2.972 1.00 91.06 135 VAL A N 1
ATOM 1039 C CA . VAL A 1 135 ? 18.078 0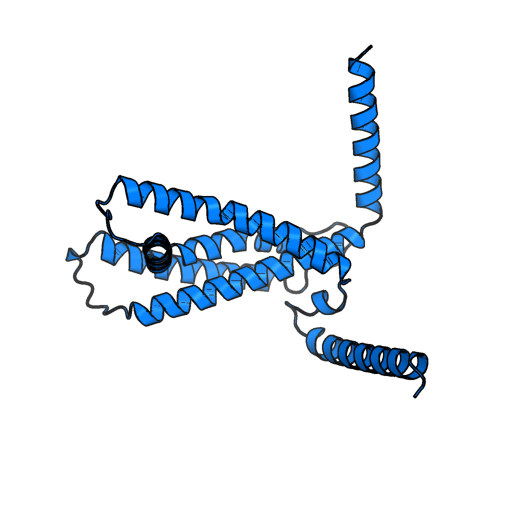.913 -3.329 1.00 91.06 135 VAL A CA 1
ATOM 1040 C C . VAL A 1 135 ? 17.873 -0.153 -4.403 1.00 91.06 135 VAL A C 1
ATOM 1042 O O . VAL A 1 135 ? 18.564 -0.129 -5.420 1.00 91.06 135 VAL A O 1
ATOM 1045 N N . ILE A 1 136 ? 16.902 -1.056 -4.225 1.00 89.50 136 ILE A N 1
ATOM 1046 C CA . ILE A 1 136 ? 16.606 -2.101 -5.218 1.00 89.50 136 ILE A CA 1
ATOM 1047 C C . ILE A 1 136 ? 16.178 -1.468 -6.547 1.00 89.50 136 ILE A C 1
ATOM 1049 O O . ILE A 1 136 ? 16.679 -1.857 -7.602 1.00 89.50 136 ILE A O 1
ATOM 1053 N N . PHE A 1 137 ? 15.295 -0.467 -6.509 1.00 90.19 137 PHE A N 1
ATOM 1054 C CA . PHE A 1 137 ? 14.863 0.251 -7.706 1.00 90.19 137 PHE A CA 1
ATOM 1055 C C . PHE A 1 137 ? 16.032 0.956 -8.413 1.00 90.19 137 PHE A C 1
ATOM 1057 O O . PHE A 1 137 ? 16.166 0.860 -9.632 1.00 90.19 137 PHE A O 1
ATOM 1064 N N . GLY A 1 138 ? 16.914 1.619 -7.660 1.00 89.00 138 GLY A N 1
ATOM 1065 C CA . GLY A 1 138 ? 18.106 2.275 -8.195 1.00 89.00 138 GLY A CA 1
ATOM 1066 C C . GLY A 1 138 ? 19.062 1.292 -8.869 1.00 89.00 138 GLY A C 1
ATOM 1067 O O . GLY A 1 138 ? 19.525 1.555 -9.977 1.00 89.00 138 GLY A O 1
ATOM 1068 N N . LEU A 1 139 ? 19.297 0.129 -8.253 1.00 87.31 139 LEU A N 1
ATOM 1069 C CA . LEU A 1 139 ? 20.112 -0.942 -8.833 1.00 87.31 139 LEU A CA 1
ATOM 1070 C C . LEU A 1 139 ? 19.514 -1.485 -10.139 1.00 87.31 139 LEU A C 1
ATOM 1072 O O . LEU A 1 139 ? 20.241 -1.628 -11.122 1.00 87.31 139 LEU A O 1
ATOM 1076 N N . LEU A 1 140 ? 18.197 -1.723 -10.177 1.00 87.00 140 LEU A N 1
ATOM 1077 C CA . LEU A 1 140 ? 17.495 -2.117 -11.404 1.00 87.00 140 LEU A CA 1
ATOM 1078 C C . LEU A 1 140 ? 17.643 -1.050 -12.495 1.00 87.00 140 LEU A C 1
ATOM 1080 O O . LEU A 1 140 ? 17.915 -1.368 -13.651 1.00 87.00 140 LEU A O 1
ATOM 1084 N N . ARG A 1 141 ? 17.502 0.231 -12.137 1.00 86.94 141 ARG A N 1
ATOM 1085 C CA . ARG A 1 141 ? 17.555 1.326 -13.109 1.00 86.94 141 ARG A CA 1
ATOM 1086 C C . ARG A 1 141 ? 18.960 1.566 -13.657 1.00 86.94 141 ARG A C 1
ATOM 1088 O O . ARG A 1 141 ? 19.096 1.849 -14.847 1.00 86.94 141 ARG A O 1
ATOM 1095 N N . LEU A 1 142 ? 19.988 1.426 -12.820 1.00 85.56 142 LEU A N 1
ATOM 1096 C CA . LEU A 1 142 ? 21.389 1.532 -13.231 1.00 85.56 142 LEU A CA 1
ATOM 1097 C C . LEU A 1 142 ? 21.752 0.473 -14.276 1.00 85.56 142 LEU A C 1
ATOM 1099 O O . LEU A 1 142 ? 22.404 0.812 -15.260 1.00 85.56 142 LEU A O 1
ATOM 1103 N N . GLN A 1 143 ? 21.276 -0.766 -14.116 1.00 81.25 143 GLN A N 1
ATOM 1104 C CA . GLN A 1 143 ? 21.493 -1.819 -15.114 1.00 81.25 143 GLN A CA 1
ATOM 1105 C C . GLN A 1 143 ? 20.839 -1.502 -16.465 1.00 81.25 143 GLN A C 1
ATOM 1107 O O . GLN A 1 143 ? 21.414 -1.809 -17.506 1.00 81.25 143 GLN A O 1
ATOM 1112 N N . THR A 1 144 ? 19.670 -0.858 -16.461 1.00 81.25 144 THR A N 1
ATOM 1113 C CA . THR A 1 144 ? 18.966 -0.495 -17.699 1.00 81.25 144 THR A CA 1
ATOM 1114 C C . THR A 1 144 ? 19.592 0.707 -18.411 1.00 81.25 144 THR A C 1
ATOM 1116 O O . THR A 1 144 ? 19.631 0.729 -19.637 1.00 81.25 144 THR A O 1
ATOM 1119 N N . ILE A 1 145 ? 20.054 1.725 -17.674 1.00 83.12 145 ILE A N 1
ATOM 1120 C CA . ILE A 1 145 ? 20.555 2.984 -18.263 1.00 83.12 145 ILE A CA 1
ATOM 1121 C C . ILE A 1 145 ? 22.049 2.915 -18.599 1.00 83.12 145 ILE A C 1
ATOM 1123 O O . ILE A 1 145 ? 22.475 3.473 -19.607 1.00 83.12 145 ILE A O 1
ATOM 1127 N N . ALA A 1 146 ? 22.851 2.258 -17.762 1.00 81.12 146 ALA A N 1
ATOM 1128 C CA . ALA A 1 146 ? 24.305 2.247 -17.877 1.00 81.12 146 ALA A CA 1
ATOM 1129 C C . ALA A 1 146 ? 24.850 0.807 -17.891 1.00 81.12 146 ALA A C 1
ATOM 1131 O O . ALA A 1 146 ? 25.615 0.425 -17.001 1.00 81.12 146 ALA A O 1
ATOM 1132 N N . PRO A 1 147 ? 24.502 -0.002 -18.914 1.00 75.19 147 PRO A N 1
ATOM 1133 C CA . PRO A 1 147 ? 24.977 -1.383 -19.023 1.00 75.19 147 PRO A CA 1
ATOM 1134 C C . PRO A 1 147 ? 26.510 -1.475 -19.125 1.00 75.19 147 PRO A C 1
ATOM 1136 O O . PRO A 1 147 ? 27.093 -2.507 -18.809 1.00 75.19 147 PRO A O 1
ATOM 1139 N N . SER A 1 148 ? 27.177 -0.385 -19.515 1.00 77.81 148 SER A N 1
ATOM 1140 C CA . SER A 1 148 ? 28.634 -0.273 -19.610 1.00 77.81 148 SER A CA 1
ATOM 1141 C C . SER A 1 148 ? 29.359 -0.190 -18.264 1.00 77.81 148 SER A C 1
ATOM 1143 O O . SER A 1 148 ? 30.572 -0.386 -18.236 1.00 77.81 148 SER A O 1
ATOM 1145 N N . LEU A 1 149 ? 28.660 0.070 -17.149 1.00 75.50 149 LEU A N 1
ATOM 1146 C CA . LEU A 1 149 ? 29.303 0.202 -15.835 1.00 75.50 149 LEU A CA 1
ATOM 1147 C C . LEU A 1 149 ? 29.876 -1.114 -15.288 1.00 75.50 149 LEU A C 1
ATOM 1149 O O . LEU A 1 149 ? 30.539 -1.062 -14.257 1.00 75.50 149 LEU A O 1
ATOM 1153 N N . ASN A 1 150 ? 29.658 -2.261 -15.956 1.00 62.88 150 ASN A N 1
ATOM 1154 C CA . ASN A 1 150 ? 30.272 -3.565 -15.649 1.00 62.88 150 ASN A CA 1
ATOM 1155 C C . ASN A 1 150 ? 30.375 -3.844 -14.139 1.00 62.88 150 ASN A C 1
ATOM 1157 O O . ASN A 1 150 ? 31.372 -4.357 -13.627 1.00 62.88 150 ASN A O 1
ATOM 1161 N N . LEU A 1 151 ? 29.324 -3.480 -13.400 1.00 69.94 151 LEU A N 1
ATOM 1162 C CA . LEU A 1 151 ? 29.204 -3.860 -12.008 1.00 69.94 151 LEU A CA 1
ATOM 1163 C C . LEU A 1 151 ? 29.109 -5.385 -12.029 1.00 69.94 151 LEU A C 1
ATOM 1165 O O . LEU A 1 151 ? 28.098 -5.923 -12.473 1.00 69.94 151 LEU A O 1
ATOM 1169 N N . ASN A 1 152 ? 30.149 -6.081 -11.559 1.00 61.47 152 ASN A N 1
ATOM 1170 C CA . ASN A 1 152 ? 30.218 -7.549 -11.431 1.00 61.47 152 ASN A CA 1
ATOM 1171 C C . ASN A 1 152 ? 29.173 -8.127 -10.447 1.00 61.47 152 ASN A C 1
ATOM 1173 O O . ASN A 1 152 ? 29.337 -9.208 -9.889 1.00 61.47 152 ASN A O 1
ATOM 1177 N N . VAL A 1 153 ? 28.093 -7.395 -10.199 1.00 72.38 153 VAL A N 1
ATOM 1178 C CA . VAL A 1 153 ? 26.955 -7.803 -9.401 1.00 72.38 153 VAL A CA 1
ATOM 1179 C C . VAL A 1 153 ? 25.971 -8.483 -10.347 1.00 72.38 153 VAL A C 1
ATOM 1181 O O . VAL A 1 153 ? 25.151 -7.836 -11.002 1.00 72.38 153 VAL A O 1
ATOM 1184 N N . SER A 1 154 ? 26.046 -9.810 -10.417 1.00 75.25 154 SER A N 1
ATOM 1185 C CA . SER A 1 154 ? 25.025 -10.644 -11.049 1.00 75.25 154 SER A CA 1
ATOM 1186 C C . SER A 1 154 ? 23.747 -10.604 -10.206 1.00 75.25 154 SER A C 1
ATOM 1188 O O . SER A 1 154 ? 23.451 -11.485 -9.400 1.00 75.25 154 SER A O 1
ATOM 1190 N N . LEU A 1 155 ? 22.976 -9.528 -10.357 1.00 77.56 155 LEU A N 1
ATOM 1191 C CA . LEU A 1 155 ? 21.685 -9.407 -9.699 1.00 77.56 155 LEU A CA 1
ATOM 1192 C C . LEU A 1 155 ? 20.754 -10.502 -10.223 1.00 77.56 155 LEU A C 1
ATOM 1194 O O . LEU A 1 155 ? 20.426 -10.563 -11.409 1.00 77.56 155 LEU A O 1
ATOM 1198 N N . ASN A 1 156 ? 20.306 -11.371 -9.322 1.00 87.25 156 ASN A N 1
ATOM 1199 C CA . ASN A 1 156 ? 19.316 -12.382 -9.648 1.00 87.25 156 ASN A CA 1
ATOM 1200 C C . ASN A 1 156 ? 17.956 -11.700 -9.872 1.00 87.25 156 ASN A C 1
ATOM 1202 O O . ASN A 1 156 ? 17.197 -11.458 -8.930 1.00 87.25 156 ASN A O 1
ATOM 1206 N N . MET A 1 157 ? 17.651 -11.392 -11.135 1.00 82.31 157 MET A N 1
ATOM 1207 C CA . MET A 1 157 ? 16.414 -10.720 -11.549 1.00 82.31 157 MET A CA 1
ATOM 1208 C C . MET A 1 157 ? 15.151 -11.452 -11.081 1.00 82.31 157 MET A C 1
ATOM 1210 O O . MET A 1 157 ? 14.142 -10.812 -10.786 1.00 82.31 157 MET A O 1
ATOM 1214 N N . ASN A 1 158 ? 15.193 -12.784 -10.980 1.00 87.38 158 ASN A N 1
ATOM 1215 C CA . ASN A 1 158 ? 14.056 -13.570 -10.501 1.00 87.38 158 ASN A CA 1
ATOM 1216 C C . ASN A 1 158 ? 13.830 -13.350 -9.004 1.00 87.38 158 ASN A C 1
ATOM 1218 O O . ASN A 1 158 ? 12.695 -13.122 -8.587 1.00 87.38 158 ASN A O 1
ATOM 1222 N N . ALA A 1 159 ? 14.906 -13.337 -8.212 1.00 87.44 159 ALA A N 1
ATOM 1223 C CA . ALA A 1 159 ? 14.822 -13.046 -6.785 1.00 87.44 159 ALA A CA 1
ATOM 1224 C C . ALA A 1 159 ? 14.297 -11.625 -6.540 1.00 87.44 159 ALA A C 1
ATOM 1226 O O . ALA A 1 159 ? 13.373 -11.447 -5.753 1.00 87.44 159 ALA A O 1
ATOM 1227 N N . ILE A 1 160 ? 14.821 -10.618 -7.249 1.00 86.69 160 ILE A N 1
ATOM 1228 C CA . ILE A 1 160 ? 14.372 -9.222 -7.100 1.00 86.69 160 ILE A CA 1
ATOM 1229 C C . ILE A 1 160 ? 12.887 -9.075 -7.441 1.00 86.69 160 ILE A C 1
ATOM 1231 O O . ILE A 1 160 ? 12.139 -8.412 -6.717 1.00 86.69 160 ILE A O 1
ATOM 1235 N N . ARG A 1 161 ? 12.436 -9.724 -8.517 1.00 85.31 161 ARG A N 1
ATOM 1236 C CA . ARG A 1 161 ? 11.022 -9.732 -8.903 1.00 85.31 161 ARG A CA 1
ATOM 1237 C C . ARG A 1 161 ? 10.149 -10.356 -7.817 1.00 85.31 161 ARG A C 1
ATOM 1239 O O . ARG A 1 161 ? 9.132 -9.779 -7.444 1.00 85.31 161 ARG A O 1
ATOM 1246 N N . GLN A 1 162 ? 10.571 -11.493 -7.268 1.00 89.75 162 GLN A N 1
ATOM 1247 C CA . GLN A 1 162 ? 9.854 -12.170 -6.190 1.00 89.75 162 GLN A CA 1
ATOM 1248 C C . GLN A 1 162 ? 9.787 -11.309 -4.919 1.00 89.75 162 GLN A C 1
ATOM 1250 O O . GLN A 1 162 ? 8.713 -11.145 -4.341 1.00 89.75 162 GLN A O 1
ATOM 1255 N N . TRP A 1 163 ? 10.901 -10.685 -4.529 1.00 87.56 163 TRP A N 1
ATOM 1256 C CA . TRP A 1 163 ? 10.944 -9.728 -3.422 1.00 87.56 163 TRP A CA 1
ATOM 1257 C C . TRP A 1 163 ? 10.024 -8.533 -3.654 1.00 87.56 163 TRP A C 1
ATOM 1259 O O . TRP A 1 163 ? 9.331 -8.118 -2.730 1.00 87.56 163 TRP A O 1
ATOM 1269 N N . SER A 1 164 ? 9.949 -8.026 -4.885 1.00 89.50 164 SER A N 1
ATOM 1270 C CA . SER A 1 164 ? 9.047 -6.926 -5.237 1.00 89.50 164 SER A CA 1
ATOM 1271 C C . SER A 1 164 ? 7.581 -7.303 -5.002 1.00 89.50 164 SER A C 1
ATOM 1273 O O . SER A 1 164 ? 6.838 -6.499 -4.444 1.00 89.50 164 SER A O 1
ATOM 1275 N N . TYR A 1 165 ? 7.167 -8.534 -5.336 1.00 90.75 165 TYR A N 1
ATOM 1276 C CA . TYR A 1 165 ? 5.812 -9.016 -5.036 1.00 90.75 165 TYR A CA 1
ATOM 1277 C C . TYR A 1 165 ? 5.533 -9.097 -3.533 1.00 90.75 165 TYR A C 1
ATOM 1279 O O . TYR A 1 165 ? 4.458 -8.687 -3.096 1.00 90.75 165 TYR A O 1
ATOM 1287 N N . TYR A 1 166 ? 6.489 -9.579 -2.732 1.00 91.44 166 TYR A N 1
ATOM 1288 C CA . TYR A 1 166 ? 6.328 -9.637 -1.275 1.00 91.44 166 TYR A CA 1
ATOM 1289 C C . TYR A 1 166 ? 6.250 -8.245 -0.644 1.00 91.44 166 TYR A C 1
ATOM 1291 O O . TYR A 1 166 ? 5.367 -7.992 0.172 1.00 91.44 166 TYR A O 1
ATOM 1299 N N . ILE A 1 167 ? 7.134 -7.335 -1.057 1.00 89.88 167 ILE A N 1
ATOM 1300 C CA . ILE A 1 167 ? 7.163 -5.935 -0.612 1.00 89.88 167 ILE A CA 1
ATOM 1301 C C . ILE A 1 167 ? 5.838 -5.246 -0.955 1.00 89.88 167 ILE A C 1
ATOM 1303 O O . ILE A 1 167 ? 5.252 -4.581 -0.102 1.00 89.88 167 ILE A O 1
ATOM 1307 N N . PHE A 1 168 ? 5.328 -5.457 -2.167 1.00 91.12 168 PHE A N 1
ATOM 1308 C CA . PHE A 1 168 ? 4.052 -4.897 -2.598 1.00 91.12 168 PHE A CA 1
ATOM 1309 C C . PHE A 1 168 ? 2.864 -5.481 -1.836 1.00 91.12 168 PHE A C 1
ATOM 1311 O O . PHE A 1 168 ? 2.024 -4.730 -1.344 1.00 91.12 168 PHE A O 1
ATOM 1318 N N . GLY A 1 169 ? 2.806 -6.805 -1.670 1.00 92.19 169 GLY A N 1
ATOM 1319 C CA . GLY A 1 169 ? 1.762 -7.458 -0.877 1.00 92.19 169 GLY A CA 1
ATOM 1320 C C . GLY A 1 169 ? 1.742 -6.963 0.571 1.00 92.19 169 GLY A C 1
ATOM 1321 O O . GLY A 1 169 ? 0.676 -6.662 1.110 1.00 92.19 169 GLY A O 1
ATOM 1322 N N . LEU A 1 170 ? 2.921 -6.796 1.177 1.00 90.00 170 LEU A N 1
ATOM 1323 C CA . LEU A 1 170 ? 3.062 -6.214 2.508 1.00 90.00 170 LEU A CA 1
ATOM 1324 C C . LEU A 1 170 ? 2.588 -4.753 2.543 1.00 90.00 170 LEU A C 1
ATOM 1326 O O . LEU A 1 170 ? 1.854 -4.382 3.455 1.00 90.00 170 LEU A O 1
ATOM 1330 N N . ALA A 1 171 ? 2.947 -3.935 1.551 1.00 90.50 171 ALA A N 1
ATOM 1331 C CA . ALA A 1 171 ? 2.500 -2.544 1.464 1.00 90.50 171 ALA A CA 1
ATOM 1332 C C . ALA A 1 171 ? 0.974 -2.431 1.352 1.00 90.50 171 ALA A C 1
ATOM 1334 O O . ALA A 1 171 ? 0.365 -1.621 2.050 1.00 90.50 171 ALA A O 1
ATOM 1335 N N . LEU A 1 172 ? 0.345 -3.272 0.523 1.00 92.31 172 LEU A N 1
ATOM 1336 C CA . LEU A 1 172 ? -1.112 -3.342 0.400 1.00 92.31 172 LEU A CA 1
ATOM 1337 C C . LEU A 1 172 ? -1.764 -3.736 1.725 1.00 92.31 172 LEU A C 1
ATOM 1339 O O . LEU A 1 172 ? -2.740 -3.107 2.136 1.00 92.31 172 LEU A O 1
ATOM 1343 N N . PHE A 1 173 ? -1.206 -4.734 2.414 1.00 90.62 173 PHE A N 1
ATOM 1344 C CA . PHE A 1 173 ? -1.691 -5.153 3.724 1.00 90.62 173 PHE A CA 1
ATOM 1345 C C . PHE A 1 173 ? -1.597 -4.020 4.753 1.00 90.62 173 PHE A C 1
ATOM 1347 O O . PHE A 1 173 ? -2.599 -3.686 5.379 1.00 90.62 173 PHE A O 1
ATOM 1354 N N . LEU A 1 174 ? -0.433 -3.375 4.881 1.00 88.00 174 LEU A N 1
ATOM 1355 C CA . LEU A 1 174 ? -0.226 -2.259 5.810 1.00 88.00 174 LEU A CA 1
ATOM 1356 C C . LEU A 1 174 ? -1.115 -1.052 5.478 1.00 88.00 174 LEU A C 1
ATOM 1358 O O . LEU A 1 174 ? -1.627 -0.373 6.367 1.00 88.00 174 LEU A O 1
ATOM 1362 N N . ARG A 1 175 ? -1.333 -0.777 4.190 1.00 89.88 175 ARG A N 1
ATOM 1363 C CA . ARG A 1 175 ? -2.238 0.290 3.761 1.00 89.88 175 ARG A CA 1
ATOM 1364 C C . ARG A 1 175 ? -3.678 -0.042 4.127 1.00 89.88 175 ARG A C 1
ATOM 1366 O O . ARG A 1 175 ? -4.382 0.830 4.631 1.00 89.88 175 ARG A O 1
ATOM 1373 N N . TYR A 1 176 ? -4.109 -1.279 3.901 1.00 91.44 176 TYR A N 1
ATOM 1374 C CA . TYR A 1 176 ? -5.439 -1.740 4.279 1.00 91.44 176 TYR A CA 1
ATOM 1375 C C . TYR A 1 176 ? -5.666 -1.628 5.792 1.00 91.44 176 TYR A C 1
ATOM 1377 O O . TYR A 1 176 ? -6.660 -1.031 6.209 1.00 91.44 176 TYR A O 1
ATOM 1385 N N . THR A 1 177 ? -4.737 -2.128 6.616 1.00 87.44 177 THR A N 1
ATOM 1386 C CA . THR A 1 177 ? -4.848 -2.038 8.082 1.00 87.44 177 THR A CA 1
ATOM 1387 C C . THR A 1 177 ? -4.914 -0.586 8.551 1.00 87.44 177 THR A C 1
ATOM 1389 O O . THR A 1 177 ? -5.750 -0.260 9.393 1.00 87.44 177 THR A O 1
ATOM 1392 N N . ALA A 1 178 ? -4.115 0.308 7.959 1.00 86.62 178 ALA A N 1
ATOM 1393 C CA . ALA A 1 178 ? -4.150 1.735 8.268 1.00 86.62 178 ALA A CA 1
ATOM 1394 C C . ALA A 1 178 ? -5.509 2.379 7.944 1.00 86.62 178 ALA A C 1
ATOM 1396 O O . ALA A 1 178 ? -6.035 3.133 8.763 1.00 86.62 178 ALA A O 1
ATOM 1397 N N . VAL A 1 179 ? -6.109 2.070 6.786 1.00 89.75 179 VAL A N 1
ATOM 1398 C CA . VAL A 1 179 ? -7.439 2.592 6.411 1.00 89.75 179 VAL A CA 1
ATOM 1399 C C . VAL A 1 179 ? -8.515 2.065 7.362 1.00 89.75 179 VAL A C 1
ATOM 1401 O O . VAL A 1 179 ? -9.331 2.844 7.854 1.00 89.75 179 VAL A O 1
ATOM 1404 N N . VAL A 1 180 ? -8.503 0.765 7.673 1.00 89.44 180 VAL A N 1
ATOM 1405 C CA . VAL A 1 180 ? -9.437 0.162 8.641 1.00 89.44 180 VAL A CA 1
ATOM 1406 C C . VAL A 1 180 ? -9.330 0.860 9.996 1.00 89.44 180 VAL A C 1
ATOM 1408 O O . VAL A 1 180 ? -10.341 1.275 10.563 1.00 89.44 180 VAL A O 1
ATOM 1411 N N . TYR A 1 181 ? -8.106 1.056 10.484 1.00 82.94 181 TYR A N 1
ATOM 1412 C CA . TYR A 1 181 ? -7.861 1.711 11.762 1.00 82.94 181 TYR A CA 1
ATOM 1413 C C . TYR A 1 181 ? -8.341 3.169 11.768 1.00 82.94 181 TYR A C 1
ATOM 1415 O O . TYR A 1 181 ? -9.006 3.609 12.707 1.00 82.94 181 TY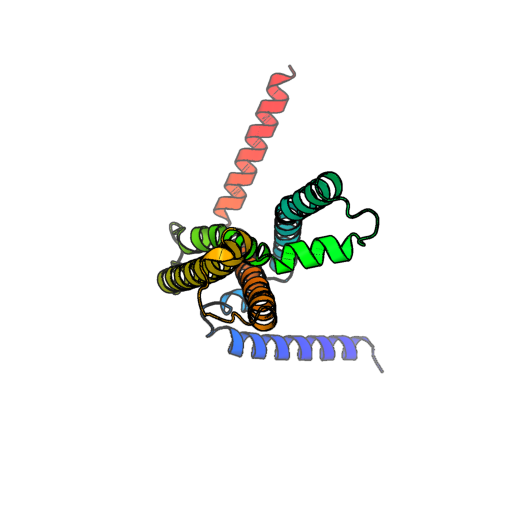R A O 1
ATOM 1423 N N . GLN A 1 182 ? -8.092 3.917 10.689 1.00 84.31 182 GLN A N 1
ATOM 1424 C CA . GLN A 1 182 ? -8.614 5.276 10.544 1.00 84.31 182 GLN A CA 1
ATOM 1425 C C . GLN A 1 182 ? -10.145 5.323 10.608 1.00 84.31 182 GLN A C 1
ATOM 1427 O O . GLN A 1 182 ? -10.684 6.231 11.247 1.00 84.31 182 GLN A O 1
ATOM 1432 N N . LYS A 1 183 ? -10.843 4.356 9.992 1.00 86.94 183 LYS A N 1
ATOM 1433 C CA . LYS A 1 183 ? -12.312 4.264 10.038 1.00 86.94 183 LYS A CA 1
ATOM 1434 C C . LYS A 1 183 ? -12.831 3.932 11.428 1.00 86.94 183 LYS A C 1
ATOM 1436 O O . LYS A 1 183 ? -13.744 4.609 11.886 1.00 86.94 183 LYS A O 1
ATOM 1441 N N . MET A 1 184 ? -12.219 2.974 12.117 1.00 84.12 184 MET A N 1
ATOM 1442 C CA . MET A 1 184 ? -12.571 2.627 13.499 1.00 84.12 184 MET A CA 1
ATOM 1443 C C . MET A 1 184 ? -12.413 3.826 14.446 1.00 84.12 184 MET A C 1
ATOM 1445 O O . MET A 1 184 ? -13.289 4.128 15.261 1.00 84.12 184 MET A O 1
ATOM 1449 N N . LEU A 1 185 ? -11.335 4.595 14.287 1.00 78.19 185 LEU A N 1
ATOM 1450 C CA . LEU A 1 185 ? -11.150 5.806 15.079 1.00 78.19 185 LEU A CA 1
ATOM 1451 C C . LEU A 1 185 ? -12.136 6.928 14.722 1.00 78.19 185 LEU A C 1
ATOM 1453 O O . LEU A 1 185 ? -12.462 7.736 15.596 1.00 78.19 185 LEU A O 1
ATOM 1457 N N . ALA A 1 186 ? -12.562 7.014 13.458 1.00 81.12 186 ALA A N 1
ATOM 1458 C CA . ALA A 1 186 ? -13.549 7.987 12.991 1.00 81.12 186 ALA A CA 1
ATOM 1459 C C . ALA A 1 186 ? -14.969 7.632 13.457 1.00 81.12 186 ALA A C 1
ATOM 1461 O O . ALA A 1 186 ? -15.705 8.516 13.882 1.00 81.12 186 ALA A O 1
ATOM 1462 N N . SER A 1 187 ? -15.344 6.349 13.453 1.00 79.19 187 SER A N 1
ATOM 1463 C CA . SER A 1 187 ? -16.650 5.892 13.946 1.00 79.19 187 SER A CA 1
ATOM 1464 C C . SER A 1 187 ? -16.802 6.071 15.459 1.00 79.19 187 SER A C 1
ATOM 1466 O O . SER A 1 187 ? -17.904 6.316 15.943 1.00 79.19 187 SER A O 1
ATOM 1468 N N . THR A 1 188 ? -15.691 6.031 16.198 1.00 75.00 188 THR A N 1
ATOM 1469 C CA . THR A 1 188 ? -15.655 6.322 17.640 1.00 75.00 188 THR A CA 1
ATOM 1470 C C . THR A 1 188 ? -15.756 7.829 17.938 1.00 75.00 188 THR A C 1
ATOM 1472 O O . THR A 1 188 ? -16.057 8.226 19.062 1.00 75.00 188 THR A O 1
ATOM 1475 N N . ASP A 1 189 ? -15.501 8.703 16.958 1.00 75.75 189 ASP A N 1
ATOM 1476 C CA . ASP A 1 189 ? -15.532 10.156 17.140 1.00 75.75 189 ASP A CA 1
ATOM 1477 C C . ASP A 1 189 ? -16.920 10.762 16.890 1.00 75.75 189 ASP A C 1
ATOM 1479 O O . ASP A 1 189 ? -17.230 11.276 15.814 1.00 75.75 189 ASP A O 1
ATOM 1483 N N . ALA A 1 190 ? -17.768 10.740 17.918 1.00 68.38 190 ALA A N 1
ATOM 1484 C CA . ALA A 1 190 ? -19.095 11.353 17.852 1.00 68.38 190 ALA A CA 1
ATOM 1485 C C . ALA A 1 190 ? -19.054 12.878 17.613 1.00 68.38 190 ALA A C 1
ATOM 1487 O O . ALA A 1 190 ? -20.052 13.458 17.182 1.00 68.38 190 ALA A O 1
ATOM 1488 N N . SER A 1 191 ? -17.927 13.542 17.905 1.00 70.50 191 SER A N 1
ATOM 1489 C CA . SER A 1 191 ? -17.776 14.988 17.716 1.00 70.50 191 SER A CA 1
ATOM 1490 C C . SER A 1 191 ? -17.531 15.356 16.250 1.00 70.50 191 SER A C 1
ATOM 1492 O O . SER A 1 191 ? -18.169 16.282 15.748 1.00 70.50 191 SER A O 1
ATOM 1494 N N . GLY A 1 192 ? -16.715 14.566 15.543 1.00 68.00 192 GLY A N 1
ATOM 1495 C CA . GLY A 1 192 ? -16.460 14.739 14.111 1.00 68.00 192 GLY A CA 1
ATOM 1496 C C . GLY A 1 192 ? -17.724 14.567 13.270 1.00 68.00 192 GLY A C 1
ATOM 1497 O O . GLY A 1 192 ? -18.055 15.437 12.475 1.00 68.00 192 GLY A O 1
ATOM 1498 N N . GLN A 1 193 ? -18.520 13.524 13.536 1.00 73.69 193 GLN A N 1
ATOM 1499 C CA . GLN A 1 193 ? -19.783 13.312 12.811 1.00 73.69 193 GLN A CA 1
ATOM 1500 C C . GLN A 1 193 ? -20.778 14.469 12.975 1.00 73.69 193 GLN A C 1
ATOM 1502 O O . GLN A 1 193 ? -21.525 14.783 12.049 1.00 73.69 193 GLN A O 1
ATOM 1507 N N . LYS A 1 194 ? -20.804 15.111 14.150 1.00 76.44 194 LYS A N 1
ATOM 1508 C CA . LYS A 1 194 ? -21.655 16.284 14.385 1.00 76.44 194 LYS A CA 1
ATOM 1509 C C . LYS A 1 194 ? -21.152 17.511 13.626 1.00 76.44 194 LYS A C 1
ATOM 1511 O O . LYS A 1 194 ? -21.979 18.245 13.095 1.00 76.44 194 LYS A O 1
ATOM 1516 N N . GLN A 1 195 ? -19.836 17.724 13.563 1.00 76.69 195 GLN A N 1
ATOM 1517 C CA . GLN A 1 195 ? -19.244 18.825 12.794 1.00 76.69 195 GLN A CA 1
ATOM 1518 C C . GLN A 1 195 ? -19.448 18.649 11.288 1.00 76.69 195 GLN A C 1
ATOM 1520 O O . GLN A 1 195 ? -19.888 19.593 10.641 1.00 76.69 195 GLN A O 1
ATOM 1525 N N . ASP A 1 196 ? -19.218 17.449 10.750 1.00 77.50 196 ASP A N 1
ATOM 1526 C CA . ASP A 1 196 ? -19.408 17.161 9.322 1.00 77.50 196 ASP A CA 1
ATOM 1527 C C . ASP A 1 196 ? -20.862 17.391 8.897 1.00 77.50 196 ASP A C 1
ATOM 1529 O O . ASP A 1 196 ? -21.129 17.991 7.855 1.00 77.50 196 ASP A O 1
ATOM 1533 N N . LYS A 1 197 ? -21.816 16.962 9.734 1.00 84.88 197 LYS A N 1
ATOM 1534 C CA . LYS A 1 197 ? -23.239 17.203 9.491 1.00 84.88 197 LYS A CA 1
ATOM 1535 C C . LYS A 1 197 ? -23.578 18.693 9.548 1.00 84.88 197 LYS A C 1
ATOM 1537 O O . LYS A 1 197 ? -24.226 19.191 8.639 1.00 84.88 197 LYS A O 1
ATOM 1542 N N . ALA A 1 198 ? -23.099 19.409 10.567 1.00 85.31 198 ALA A N 1
ATOM 1543 C CA . ALA A 1 198 ? -23.330 20.848 10.686 1.00 85.31 198 ALA A CA 1
ATOM 1544 C C . ALA A 1 198 ? -22.752 21.629 9.495 1.00 85.31 198 ALA A C 1
ATOM 1546 O O . ALA A 1 198 ? -23.389 22.559 9.009 1.00 85.31 198 ALA A O 1
ATOM 1547 N N . PHE A 1 199 ? -21.577 21.235 8.996 1.00 85.50 199 PHE A N 1
ATOM 1548 C CA . PHE A 1 199 ? -20.989 21.818 7.794 1.00 85.50 199 PHE A CA 1
ATOM 1549 C C . PHE A 1 199 ? -21.828 21.524 6.543 1.00 85.50 199 PHE A C 1
ATOM 1551 O O . PHE A 1 199 ? -22.091 22.435 5.765 1.00 85.50 199 PHE A O 1
ATOM 1558 N N . ALA A 1 200 ? -22.282 20.280 6.356 1.00 89.75 200 ALA A N 1
ATOM 1559 C CA . ALA A 1 200 ? -23.139 19.915 5.227 1.00 89.75 200 ALA A CA 1
ATOM 1560 C C . ALA A 1 200 ? -24.468 20.689 5.237 1.00 89.75 200 ALA A C 1
ATOM 1562 O O . ALA A 1 200 ? -24.893 21.185 4.195 1.00 89.75 200 ALA A O 1
ATOM 1563 N N . ASP A 1 201 ? -25.077 20.847 6.415 1.00 91.94 201 ASP A N 1
ATOM 1564 C CA . ASP A 1 201 ? -26.309 21.616 6.601 1.00 91.94 201 ASP A CA 1
ATOM 1565 C C . A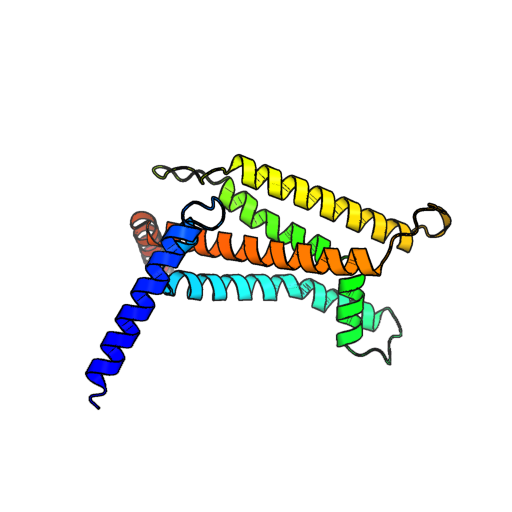SP A 1 201 ? -26.080 23.111 6.279 1.00 91.94 201 ASP A C 1
ATOM 1567 O O . ASP A 1 201 ? -26.876 23.725 5.569 1.00 91.94 201 ASP A O 1
ATOM 1571 N N . GLN A 1 202 ? -24.958 23.693 6.728 1.00 89.25 202 GLN A N 1
ATOM 1572 C CA . GLN A 1 202 ? -24.571 25.073 6.394 1.00 89.25 202 GLN A CA 1
ATOM 1573 C C . GLN A 1 202 ? -24.308 25.262 4.896 1.00 89.25 202 GLN A C 1
ATOM 1575 O O . GLN A 1 202 ? -24.730 26.260 4.311 1.00 89.25 202 GLN A O 1
ATOM 1580 N N . TRP A 1 203 ? -23.621 24.311 4.263 1.00 89.19 203 TRP A N 1
ATOM 1581 C CA . TRP A 1 203 ? -23.324 24.354 2.834 1.00 89.19 203 TRP A CA 1
ATOM 1582 C C . TRP A 1 203 ? -24.596 24.273 1.984 1.00 89.19 203 TRP A C 1
ATOM 1584 O O . TRP A 1 203 ? -24.753 25.045 1.039 1.00 89.19 203 TRP A O 1
ATOM 1594 N N . ALA A 1 204 ? -25.522 23.376 2.338 1.00 90.19 204 ALA A N 1
ATOM 1595 C CA . ALA A 1 204 ? -26.812 23.251 1.664 1.00 90.19 204 ALA A CA 1
ATOM 1596 C C . ALA A 1 204 ? -27.631 24.548 1.765 1.00 90.19 204 ALA A C 1
ATOM 1598 O O . ALA A 1 204 ? -28.105 25.049 0.748 1.00 90.19 204 ALA A O 1
ATOM 1599 N N . ALA A 1 205 ? -27.700 25.151 2.957 1.00 88.81 205 ALA A N 1
ATOM 1600 C CA . ALA A 1 205 ? -28.389 26.426 3.162 1.00 88.81 205 ALA A CA 1
ATOM 1601 C C . ALA A 1 205 ? -27.787 27.572 2.320 1.00 88.81 205 ALA A C 1
ATOM 1603 O O . ALA A 1 205 ? -28.518 28.404 1.783 1.00 88.81 205 ALA A O 1
ATOM 1604 N N . HIS A 1 206 ? -26.459 27.607 2.158 1.00 87.00 206 HIS A N 1
ATOM 1605 C CA . HIS A 1 206 ? -25.796 28.581 1.285 1.00 87.00 206 HIS A CA 1
ATOM 1606 C C . HIS A 1 206 ? -26.094 28.362 -0.203 1.00 87.00 206 HIS A C 1
ATOM 1608 O O . HIS A 1 206 ? -26.249 29.339 -0.936 1.00 87.00 206 HIS A O 1
ATOM 1614 N N . ALA A 1 207 ? -26.169 27.109 -0.655 1.00 86.81 207 ALA A N 1
ATOM 1615 C CA . ALA A 1 207 ? -26.481 26.785 -2.045 1.00 86.81 207 ALA A CA 1
ATOM 1616 C C . ALA A 1 207 ? -27.922 27.176 -2.422 1.00 86.81 207 ALA A C 1
ATOM 1618 O O . ALA A 1 207 ? -28.154 27.655 -3.530 1.00 86.81 207 ALA A O 1
ATOM 1619 N N . GLU A 1 208 ? -28.871 27.021 -1.496 1.00 84.81 208 GLU A N 1
ATOM 1620 C CA . GLU A 1 208 ? -30.272 27.419 -1.689 1.00 84.81 208 GLU A CA 1
ATOM 1621 C C . GLU A 1 208 ? -30.444 28.948 -1.693 1.00 84.81 208 GLU A C 1
ATOM 1623 O O . GLU A 1 208 ? -31.170 29.487 -2.527 1.00 84.81 208 GLU A O 1
ATOM 1628 N N . GLY A 1 209 ? -29.721 29.669 -0.829 1.00 76.75 209 GLY A N 1
ATOM 1629 C CA . GLY A 1 209 ? -29.783 31.134 -0.752 1.00 76.75 209 GLY A CA 1
ATOM 1630 C C . GLY A 1 209 ? -29.169 31.889 -1.940 1.00 76.75 209 GLY A C 1
ATOM 1631 O O . GLY A 1 209 ? -29.386 33.087 -2.067 1.00 76.75 209 GLY A O 1
ATOM 1632 N N . GLN A 1 210 ? -28.402 31.225 -2.812 1.00 69.06 210 GLN A N 1
ATOM 1633 C CA . GLN A 1 210 ? -27.860 31.828 -4.043 1.00 69.06 210 GLN A CA 1
ATOM 1634 C C . GLN A 1 210 ? -28.773 31.646 -5.268 1.00 69.06 210 GLN A C 1
ATOM 1636 O O . GLN A 1 210 ? -28.451 32.154 -6.341 1.00 69.06 210 GLN A O 1
ATOM 1641 N N . GLN A 1 211 ? -29.887 30.917 -5.131 1.00 57.16 211 GLN A N 1
ATOM 1642 C CA . GLN A 1 211 ? -30.849 30.677 -6.216 1.00 57.16 211 GLN A CA 1
ATOM 1643 C C . GLN A 1 211 ? -32.088 31.591 -6.165 1.00 57.16 211 GLN A C 1
ATOM 1645 O O . GLN A 1 211 ? -32.938 31.490 -7.050 1.00 57.16 211 GLN A O 1
ATOM 1650 N N . SER A 1 212 ? -32.189 32.468 -5.160 1.00 51.38 212 SER A N 1
ATOM 1651 C CA . SER A 1 212 ? -33.230 33.503 -5.027 1.00 51.38 212 SER A CA 1
ATOM 1652 C C . SER A 1 212 ? -32.746 34.861 -5.514 1.00 51.38 212 SER A C 1
ATOM 1654 O O . SER A 1 212 ? -33.518 35.538 -6.223 1.00 51.38 212 SER A O 1
#

Foldseek 3Di:
DDVVVVVVVVVVVVVVVLVVVLVVQLVPLLRNLVSVFDPVLLVVLVVVLVVVVVVLCVVVVVQLVVCVVPPVPVPDDSVNSSVVCLLLLVLLVSLLVLLVLLLVLQPDDDPPDDHRVPSVVSNVVSVVSNVVSVVLNVVSVCCVPPVVVPPVPPPPSVVSSVVSVVSNVVSSVSSSSSSSSVSRVVVVPPPVVVVVVVVVVVVVVVVVVVVD

pLDDT: mean 83.78, std 8.07, range [51.38, 94.75]

Nearest PDB structures (foldseek):
  3g6b-assembly1_A  TM=1.886E-01  e=1.111E+00  Thermotoga maritima
  3zx6-assembly1_A  TM=1.859E-01  e=1.111E+00  Archaeoglobus fulgidus DSM 4304
  3g67-assembly1_A  TM=1.837E-01  e=1.364E+00  Thermotoga maritima
  3zx6-assembly1_B  TM=1.807E-01  e=6.713E+00  Archaeoglobus fulgidus DSM 4304

Solvent-accessible surface area (backbone atoms only — not comparable to full-atom values): 11813 Å² total; per-residue (Å²): 135,64,69,69,61,54,52,51,52,51,53,52,52,52,49,55,54,50,53,52,50,31,65,68,36,46,81,37,79,88,49,17,70,61,59,76,49,52,73,66,34,48,54,53,28,48,51,55,49,48,52,52,49,53,58,60,47,46,59,55,52,50,51,46,53,51,47,60,72,76,38,95,53,91,79,60,52,73,67,56,46,52,52,48,51,46,63,70,38,49,42,33,57,52,28,45,61,45,41,54,66,40,44,52,62,43,66,59,74,50,91,96,53,83,65,57,74,61,30,70,57,52,48,50,53,50,48,54,50,38,50,54,36,49,52,54,39,49,56,57,47,44,55,72,75,46,68,83,68,70,67,88,68,83,72,58,63,66,58,54,45,53,50,36,52,53,51,30,52,48,31,52,50,53,38,49,48,44,44,28,50,54,42,46,57,50,73,70,34,69,64,57,58,52,50,55,49,52,50,50,54,53,51,53,54,54,59,58,66,73,75,115

Mean predicted aligned error: 8.46 Å

Secondary structure (DSSP, 8-state):
--HHHHHHHHHHHHHHHHHHHHHHHTT-TTTGGGGG--HHHHHHHHHHHHHHHHHHHHHHHHHHHHHHHHS--TT--HHHHHHHHIIIIIHHHHHHHHHHHHHHHHH-PPTTSPPPTTHHHHHHHHHHHHHHHHHHHHHHHHHHH-GGG-------HHHHHHHHHHHHHHHHHHHHHHHHHHHHHHHT-HHHHHHHHHHHHHHHHHHHHT--

Radius of gyration: 23.5 Å; Cα contacts (8 Å, |Δi|>4): 112; chains: 1; bounding box: 65×65×56 Å

Sequence (212 aa):
MNLSKARTLMAYGLRKIADVFRAIVRPLPLIGGLADCSGKDHVQALKEFFFALAFSTTTFWVTVVIMSVLIDYQKASLLDMILKTVSNGELLIFSVSFAGPILLAAMQDRKGKSPFPGAIWHVYALWVFAVVAAVIFGLLRLQTIAPSLNLNVSLNMNAIRQWSYYIFGLALFLRYTAVVYQKMLASTDASGQKQDKAFADQWAAHAEGQQS

Organism: NCBI:txid2561932